Protein AF-A0A7S2QT60-F1 (afdb_monomer_lite)

Sequence (297 aa):
TFVLMRTAASRPIRQQLWPATASQGNSSWLHLHHSSSSRSRLSSGPVVRTMQQQTAPCLPDGSSTSLPKVIIITGPTAVGKTAIGLELAKRLNGEVISADSVQIYRGLDVGSDKLPLDQRQGVPHHLLDIQDPTTDFSAAEFHDLAREAARDIIARGKVPIVVGGTGFYLRWLMVGKTEGQRASPQVSAYVSEQLKQAWAAAAAARGVEELDAGGKWEVGVELLSKWGDPEAAERILKERNNYYRLERALSLVHMTGKKLSQLGSASSTTPAVPVPPPPGAMVPLPEAQQQQQQQQQ

InterPro domains:
  IPR018022 IPP transferase [TIGR00174] (70-271)
  IPR027417 P-loop containing nucleoside triphosphate hydrolase [G3DSA:3.40.50.300] (63-213)
  IPR027417 P-loop containing nucleoside triphosphate hydrolase [SSF52540] (68-174)
  IPR039657 Dimethylallyltransferase [PTHR11088] (68-176)

Secondary structure (DSSP, 8-state):
-EEEEEPPPPPP-----------------------------------EEE-PPPPPPP--SS---PPPPEEEEE-STTSSHHHHHHHHHHHTTEEEEE--TTTTBTT-TTTTTPPPGGGGTT--EESSS-B-TTS---HHHHHHHHHHHHHHHHHTT-EEEEEE--HHHHHHHHH-PPP-PPPPHHHHHHHHHHHHHHHHHHHHHHT-SS--HHHHHHHHHHHHHHHT-HHHHHHHHTSTT-HHHHHHHHHHHHHHSS-GGGGGS----PPPPPPPPPTTPPPPPPHHHHHHHHT--

Structure (mmCIF, N/CA/C/O backbone):
data_AF-A0A7S2QT60-F1
#
_entry.id   AF-A0A7S2QT60-F1
#
loop_
_atom_site.group_PDB
_atom_site.id
_atom_site.type_symbol
_atom_site.label_atom_id
_atom_site.label_alt_id
_atom_site.label_comp_id
_atom_site.label_asym_id
_atom_site.label_entity_id
_atom_site.label_seq_id
_atom_site.pdbx_PDB_ins_code
_atom_site.Cartn_x
_atom_site.Cartn_y
_atom_site.Cartn_z
_atom_site.occupancy
_atom_site.B_iso_or_equiv
_atom_site.auth_seq_id
_atom_site.auth_comp_id
_atom_site.auth_asym_id
_atom_site.auth_atom_id
_atom_site.pdbx_PDB_model_num
ATOM 1 N N . THR A 1 1 ? -17.906 12.346 8.920 1.00 65.25 1 THR A N 1
ATOM 2 C CA . THR A 1 1 ? -16.968 13.466 9.175 1.00 65.25 1 THR A CA 1
ATOM 3 C C . THR A 1 1 ? -15.668 12.944 9.747 1.00 65.25 1 THR A C 1
ATOM 5 O O . THR A 1 1 ? -15.733 12.112 10.642 1.00 65.25 1 THR A O 1
ATOM 8 N N . PHE A 1 2 ? -14.511 13.407 9.262 1.00 64.62 2 PHE A N 1
ATOM 9 C CA . PHE A 1 2 ? -13.201 12.996 9.786 1.00 64.62 2 PHE A CA 1
ATOM 10 C C . PHE A 1 2 ? -12.630 14.033 10.759 1.00 64.62 2 PHE A C 1
ATOM 12 O O . PHE A 1 2 ? -12.633 15.229 10.468 1.00 64.62 2 PHE A O 1
ATOM 19 N N . VAL A 1 3 ? -12.115 13.572 11.899 1.00 74.62 3 VAL A N 1
ATOM 20 C CA . VAL A 1 3 ? -11.324 14.387 12.834 1.00 74.62 3 VAL A CA 1
ATOM 21 C C . VAL A 1 3 ? -9.875 13.931 12.739 1.00 74.62 3 VAL A C 1
ATOM 23 O O . VAL A 1 3 ? -9.569 12.800 13.108 1.00 74.62 3 VAL A O 1
ATOM 26 N N . LEU A 1 4 ? -8.989 14.791 12.231 1.00 71.50 4 LEU A N 1
ATOM 27 C CA . LEU A 1 4 ? -7.575 14.462 12.063 1.00 71.50 4 LEU A CA 1
ATOM 28 C C . LEU A 1 4 ? -6.760 14.956 13.261 1.00 71.50 4 LEU A C 1
ATOM 30 O O . LEU A 1 4 ? -6.687 16.159 13.525 1.00 71.50 4 LEU A O 1
ATOM 34 N N . MET A 1 5 ? -6.096 14.025 13.938 1.00 73.88 5 MET A N 1
ATOM 35 C CA . MET A 1 5 ? -5.122 14.289 14.990 1.00 73.88 5 MET A CA 1
ATOM 36 C C . MET A 1 5 ? -3.719 13.955 14.485 1.00 73.88 5 MET A C 1
ATOM 38 O O . MET A 1 5 ? -3.441 12.826 14.077 1.00 73.88 5 MET A O 1
ATOM 42 N N . ARG A 1 6 ? -2.826 14.950 14.518 1.00 64.19 6 ARG A N 1
ATOM 43 C CA . ARG A 1 6 ? -1.399 14.766 14.231 1.00 64.19 6 ARG A CA 1
ATOM 44 C C . ARG A 1 6 ? -0.600 14.740 15.524 1.00 64.19 6 ARG A C 1
ATOM 46 O O . ARG A 1 6 ? -0.656 15.684 16.309 1.00 64.19 6 ARG A O 1
ATOM 53 N N . THR A 1 7 ? 0.185 13.689 15.707 1.00 54.69 7 THR A N 1
ATOM 54 C CA . THR A 1 7 ? 1.166 13.577 16.793 1.00 54.69 7 THR A CA 1
ATOM 55 C C . THR A 1 7 ? 2.504 14.162 16.331 1.00 54.69 7 THR A C 1
ATOM 57 O O . THR A 1 7 ? 3.040 13.732 15.306 1.00 54.69 7 THR A O 1
ATOM 60 N N . ALA A 1 8 ? 3.048 15.145 17.051 1.00 45.19 8 ALA A N 1
ATOM 61 C CA . ALA A 1 8 ? 4.390 15.669 16.792 1.00 45.19 8 ALA A CA 1
ATOM 62 C C . ALA A 1 8 ? 5.451 14.770 17.449 1.00 45.19 8 ALA A C 1
ATOM 64 O O . ALA A 1 8 ? 5.228 14.260 18.544 1.00 45.19 8 ALA A O 1
ATOM 65 N N . ALA A 1 9 ? 6.606 14.594 16.801 1.00 40.12 9 ALA A N 1
ATOM 66 C CA . ALA A 1 9 ? 7.747 13.928 17.421 1.00 40.12 9 ALA A CA 1
ATOM 67 C C . ALA A 1 9 ? 8.252 14.764 18.609 1.00 40.12 9 ALA A C 1
ATOM 69 O O . ALA A 1 9 ? 8.520 15.961 18.468 1.00 40.12 9 ALA A O 1
ATOM 70 N N . SER A 1 10 ? 8.384 14.144 19.779 1.00 38.56 10 SER A N 1
ATOM 71 C CA . SER A 1 10 ? 9.081 14.724 20.924 1.00 38.56 10 SER A CA 1
ATOM 72 C C . SER A 1 10 ? 10.549 14.943 20.545 1.00 38.56 10 SER A C 1
ATOM 74 O O . SER A 1 10 ? 11.246 14.012 20.146 1.00 38.56 10 SER A O 1
ATOM 76 N N . ARG A 1 11 ? 11.033 16.190 20.628 1.00 29.52 11 ARG A N 1
ATOM 77 C CA . ARG A 1 11 ? 12.464 16.490 20.459 1.00 29.52 11 ARG A CA 1
ATOM 78 C C . ARG A 1 11 ? 13.250 15.733 21.541 1.00 29.52 11 ARG A C 1
ATOM 80 O O . ARG A 1 11 ? 12.883 15.861 22.709 1.00 29.52 11 ARG A O 1
ATOM 87 N N . PRO A 1 12 ? 14.323 14.994 21.211 1.00 28.17 12 PRO A N 1
ATOM 88 C CA . PRO A 1 12 ? 15.183 14.431 22.240 1.00 28.17 12 PRO A CA 1
ATOM 89 C C . PRO A 1 12 ? 15.891 15.574 22.979 1.00 28.17 12 PRO A C 1
ATOM 91 O O . PRO A 1 12 ? 16.474 16.467 22.359 1.00 28.17 12 PRO A O 1
ATOM 94 N N . ILE A 1 13 ? 15.826 15.553 24.310 1.00 30.09 13 ILE A N 1
ATOM 95 C CA . ILE A 1 13 ? 16.628 16.410 25.186 1.00 30.09 13 ILE A CA 1
ATOM 96 C C . ILE A 1 13 ? 18.094 16.002 24.980 1.00 30.09 13 ILE A C 1
ATOM 98 O O . ILE A 1 13 ? 18.532 14.981 25.500 1.00 30.09 13 ILE A O 1
ATOM 102 N N . ARG A 1 14 ? 18.864 16.773 24.201 1.00 25.80 14 ARG A N 1
ATOM 103 C CA . ARG A 1 14 ? 20.331 16.684 24.223 1.00 25.80 14 ARG A CA 1
ATOM 104 C C . ARG A 1 14 ? 20.844 17.533 25.381 1.00 25.80 14 ARG A C 1
ATOM 106 O O . ARG A 1 14 ? 20.919 18.753 25.272 1.00 25.80 14 ARG A O 1
ATOM 113 N N . GLN A 1 15 ? 21.217 16.875 26.474 1.00 32.56 15 GLN A N 1
ATOM 114 C CA . GLN A 1 15 ? 22.293 17.361 27.330 1.00 32.56 15 GLN A CA 1
ATOM 115 C C . GLN A 1 15 ? 23.612 17.074 26.608 1.00 32.56 15 GLN A C 1
ATOM 117 O O . GLN A 1 15 ? 23.918 15.910 26.374 1.00 32.56 15 GLN A O 1
ATOM 122 N N . GLN A 1 16 ? 24.377 18.106 26.252 1.00 26.50 16 GLN A N 1
ATOM 123 C CA . GLN A 1 16 ? 25.840 18.031 26.262 1.00 26.50 16 GLN A CA 1
ATOM 124 C C . GLN A 1 16 ? 26.472 19.419 26.118 1.00 26.50 16 GLN A C 1
ATOM 126 O O . GLN A 1 16 ? 26.159 20.192 25.215 1.00 26.50 16 GLN A O 1
ATOM 131 N N . LEU A 1 17 ? 27.350 19.683 27.082 1.00 24.53 17 LEU A N 1
ATOM 132 C CA . LEU A 1 17 ? 28.283 20.790 27.232 1.00 24.53 17 LEU A CA 1
ATOM 133 C C . LEU A 1 17 ? 29.446 20.664 26.228 1.00 24.53 17 LEU A C 1
ATOM 135 O O . LEU A 1 17 ? 29.978 19.567 26.092 1.00 24.53 17 LEU A O 1
ATOM 139 N N . TRP A 1 18 ? 29.853 21.766 25.584 1.00 23.08 18 TRP A N 1
ATOM 140 C CA . TRP A 1 18 ? 31.200 22.397 25.606 1.00 23.08 18 TRP A CA 1
ATOM 141 C C . TRP A 1 18 ? 31.269 23.523 24.528 1.00 23.08 18 TRP A C 1
ATOM 143 O O . TRP A 1 18 ? 30.532 23.438 23.543 1.00 23.08 18 TRP A O 1
ATOM 153 N N . PRO A 1 19 ? 32.064 24.605 24.708 1.00 44.09 19 PRO A N 1
ATOM 154 C CA . PRO A 1 19 ? 31.897 25.899 24.048 1.00 44.09 19 PRO A CA 1
ATOM 155 C C . PRO A 1 19 ? 32.941 26.194 22.955 1.00 44.09 19 PRO A C 1
ATOM 157 O O . PRO A 1 19 ? 33.961 25.520 22.868 1.00 44.09 19 PRO A O 1
ATOM 160 N N . ALA A 1 20 ? 32.686 27.253 22.177 1.00 24.36 20 ALA A N 1
ATOM 161 C CA . ALA A 1 20 ? 33.649 28.130 21.480 1.00 24.36 20 ALA A CA 1
ATOM 162 C C . ALA A 1 20 ? 32.832 29.076 20.567 1.00 24.36 20 ALA A C 1
ATOM 164 O O . ALA A 1 20 ? 32.111 28.606 19.697 1.00 24.36 20 ALA A O 1
ATOM 165 N N . THR A 1 21 ? 32.633 30.346 20.936 1.00 25.89 21 THR A N 1
ATOM 166 C CA . THR A 1 21 ? 33.411 31.549 20.543 1.00 25.89 21 THR A CA 1
ATOM 167 C C . THR A 1 21 ? 33.257 32.020 19.093 1.00 25.89 21 THR A C 1
ATOM 169 O O . THR A 1 21 ? 33.342 31.228 18.165 1.00 25.89 21 THR A O 1
ATOM 172 N N . ALA A 1 22 ? 33.206 33.359 18.980 1.00 24.81 22 ALA A N 1
ATOM 173 C CA . ALA A 1 22 ? 33.307 34.222 17.794 1.00 24.81 22 ALA A CA 1
ATOM 174 C C . ALA A 1 22 ? 32.030 34.334 16.933 1.00 24.81 22 ALA A C 1
ATOM 176 O O . ALA A 1 22 ? 31.333 33.358 16.712 1.00 24.81 22 ALA A O 1
ATOM 177 N N . SER A 1 23 ? 31.636 35.487 16.394 1.00 24.69 23 SER A N 1
ATOM 178 C CA . SER A 1 23 ? 32.087 36.878 16.514 1.00 24.69 23 SER A CA 1
ATOM 179 C C . SER A 1 23 ? 31.070 37.770 15.783 1.00 24.69 23 SER A C 1
ATOM 181 O O . SER A 1 23 ? 30.312 37.311 14.936 1.00 24.69 23 SER A O 1
ATOM 183 N N . GLN A 1 24 ? 31.097 39.044 16.154 1.00 25.28 24 GLN A N 1
ATOM 184 C CA . GLN A 1 24 ? 30.399 40.221 15.632 1.00 25.28 24 GLN A CA 1
ATOM 185 C C . GLN A 1 24 ? 30.224 40.363 14.102 1.00 25.28 24 GLN A C 1
ATOM 187 O O . GLN A 1 24 ? 31.083 39.960 13.324 1.00 25.28 24 GLN A O 1
ATOM 192 N N . GLY A 1 25 ? 29.188 41.141 13.744 1.00 24.41 25 GLY A N 1
ATOM 193 C CA . GLY A 1 25 ? 29.054 41.920 12.499 1.00 24.41 25 GLY A CA 1
ATOM 194 C C . GLY A 1 25 ? 28.089 41.297 11.481 1.00 24.41 25 GLY A C 1
ATOM 195 O O . GLY A 1 25 ? 28.119 40.099 11.270 1.00 24.41 25 GLY A O 1
ATOM 196 N N . ASN A 1 26 ? 27.203 42.004 10.782 1.00 24.81 26 ASN A N 1
ATOM 197 C CA . ASN A 1 26 ? 26.886 43.424 10.714 1.00 24.81 26 ASN A CA 1
ATOM 198 C C . ASN A 1 26 ? 25.465 43.560 10.110 1.00 24.81 26 ASN A C 1
ATOM 200 O O . ASN A 1 26 ? 24.965 42.663 9.436 1.00 24.81 26 ASN A O 1
ATOM 204 N N . SER A 1 27 ? 24.826 44.685 10.396 1.00 24.61 27 SER A N 1
ATOM 205 C CA . SER A 1 2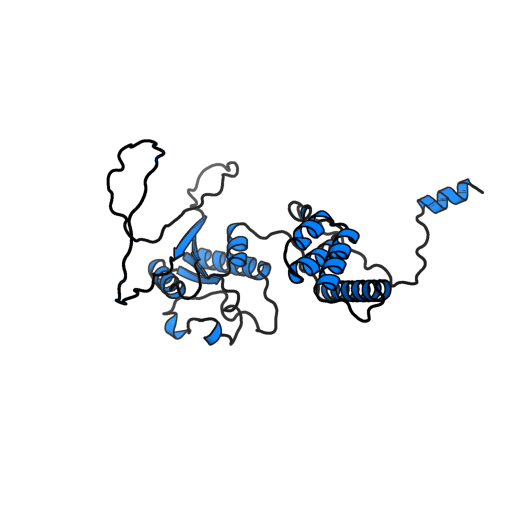7 ? 23.458 45.115 10.071 1.00 24.61 27 SER A CA 1
ATOM 206 C C . SER A 1 27 ? 23.106 45.233 8.577 1.00 24.61 27 SER A C 1
ATOM 208 O O . SER A 1 27 ? 23.970 45.615 7.797 1.00 24.61 27 SER A O 1
ATOM 210 N N . SER A 1 28 ? 21.814 45.069 8.219 1.00 24.97 28 SER A N 1
ATOM 211 C CA . SER A 1 28 ? 21.039 46.036 7.397 1.00 24.97 28 SER A CA 1
ATOM 212 C C . SER A 1 28 ? 19.656 45.511 6.938 1.00 24.97 28 SER A C 1
ATOM 214 O O . SER A 1 28 ? 19.541 44.797 5.949 1.00 24.97 28 SER A O 1
ATOM 216 N N . TRP A 1 29 ? 18.627 45.949 7.674 1.00 23.67 29 TRP A N 1
ATOM 217 C CA . TRP A 1 29 ? 17.342 46.530 7.239 1.00 23.67 29 TRP A CA 1
ATOM 218 C C . TRP A 1 29 ? 16.488 45.923 6.106 1.00 23.67 29 TRP A C 1
ATOM 220 O O . TRP A 1 29 ? 16.814 46.039 4.932 1.00 23.67 29 TRP A O 1
ATOM 230 N N . LEU A 1 30 ? 15.261 45.523 6.473 1.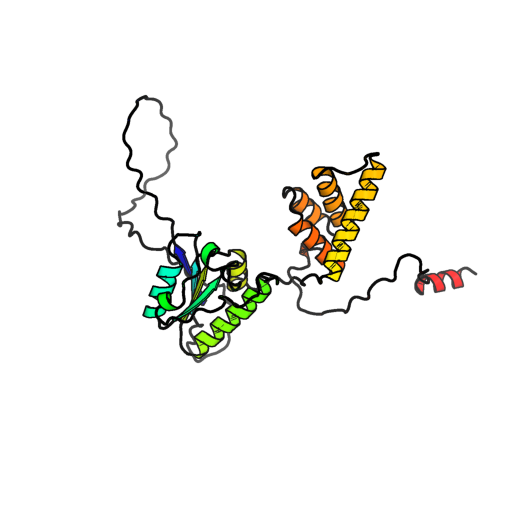00 25.62 30 LEU A N 1
ATOM 231 C CA . LEU A 1 30 ? 14.016 46.035 5.875 1.00 25.62 30 LEU A CA 1
ATOM 232 C C . LEU A 1 30 ? 12.869 45.894 6.896 1.00 25.62 30 LEU A C 1
ATOM 234 O O . LEU A 1 30 ? 12.567 44.807 7.385 1.00 25.62 30 LEU A O 1
ATOM 238 N N . HIS A 1 31 ? 12.290 47.038 7.262 1.00 24.41 31 HIS A N 1
ATOM 239 C CA . HIS A 1 31 ? 11.097 47.180 8.098 1.00 24.41 31 HIS A CA 1
ATOM 240 C C . HIS A 1 31 ? 9.864 46.556 7.432 1.00 24.41 31 HIS A C 1
ATOM 242 O O . HIS A 1 31 ? 9.769 46.619 6.214 1.00 24.41 31 HIS A O 1
ATOM 248 N N . LEU A 1 32 ? 8.888 46.092 8.229 1.00 26.89 32 LEU A N 1
ATOM 249 C CA . LEU A 1 32 ? 7.450 46.384 8.061 1.00 26.89 32 LEU A CA 1
ATOM 250 C C . LEU A 1 32 ? 6.659 45.971 9.330 1.00 26.89 32 LEU A C 1
ATOM 252 O O . LEU A 1 32 ? 6.715 44.834 9.784 1.00 26.89 32 LEU A O 1
ATOM 256 N N . HIS A 1 33 ? 5.962 46.972 9.879 1.00 26.12 33 HIS A N 1
ATOM 257 C CA . HIS A 1 33 ? 4.823 47.014 10.813 1.00 26.12 33 HIS A CA 1
ATOM 258 C C . HIS A 1 33 ? 4.751 46.133 12.077 1.00 26.12 33 HIS A C 1
ATOM 260 O O . HIS A 1 33 ? 4.485 44.936 12.054 1.00 26.12 33 HIS A O 1
ATOM 266 N N . HIS A 1 34 ? 4.791 46.827 13.222 1.00 24.66 34 HIS A N 1
ATOM 267 C CA . HIS A 1 34 ? 4.125 46.420 14.459 1.00 24.66 34 HIS A CA 1
ATOM 268 C C . HIS A 1 34 ? 2.601 46.595 14.334 1.00 24.66 34 HIS A C 1
ATOM 270 O O . HIS A 1 34 ? 2.127 47.706 14.110 1.00 24.66 34 HIS A O 1
ATOM 276 N N . SER A 1 35 ? 1.839 45.541 14.629 1.00 26.09 35 SER A N 1
ATOM 277 C CA . SER A 1 35 ? 0.574 45.686 15.358 1.00 26.09 35 SER A CA 1
ATOM 278 C C . SER A 1 35 ? 0.450 44.561 16.390 1.00 26.09 35 SER A C 1
ATOM 280 O O . SER A 1 35 ? 0.219 43.404 16.049 1.00 26.09 35 SER A O 1
ATOM 282 N N . SER A 1 36 ? 0.689 44.929 17.649 1.00 27.44 36 SER A N 1
ATOM 283 C CA . SER A 1 36 ? 0.175 44.322 18.885 1.00 27.44 36 SER A CA 1
ATOM 284 C C . SER A 1 36 ? -0.301 42.860 18.822 1.00 27.44 36 SER A C 1
ATOM 286 O O . SER A 1 36 ? -1.494 42.585 18.698 1.00 27.44 36 SER A O 1
ATOM 288 N N . SER A 1 37 ? 0.609 41.912 19.042 1.00 27.78 37 SER A N 1
ATOM 289 C CA . SER A 1 37 ? 0.245 40.567 19.492 1.00 27.78 37 SER A CA 1
ATOM 290 C C . SER A 1 37 ? 0.191 40.546 21.020 1.00 27.78 37 SER A C 1
ATOM 292 O O . SER A 1 37 ? 1.224 40.523 21.697 1.00 27.78 37 SER A O 1
ATOM 294 N N . SER A 1 38 ? -1.024 40.546 21.566 1.00 28.06 38 SER A N 1
ATOM 295 C CA . SER A 1 38 ? -1.291 40.130 22.939 1.00 28.06 38 SER A CA 1
ATOM 296 C C . SER A 1 38 ? -0.714 38.731 23.156 1.00 28.06 38 SER A C 1
ATOM 298 O O . SER A 1 38 ? -1.078 37.782 22.460 1.00 28.06 38 SER A O 1
ATOM 300 N N . ARG A 1 39 ? 0.197 38.604 24.124 1.00 32.12 39 ARG A N 1
ATOM 301 C CA . ARG A 1 39 ? 0.719 37.319 24.593 1.00 32.12 39 ARG A CA 1
ATOM 302 C C . ARG A 1 39 ? -0.432 36.490 25.159 1.00 32.12 39 ARG A C 1
ATOM 304 O O . ARG A 1 39 ? -0.891 36.762 26.264 1.00 32.12 39 ARG A O 1
ATOM 311 N N . SER A 1 40 ? -0.840 35.441 24.456 1.00 30.17 40 SER A N 1
ATOM 312 C CA . SER A 1 40 ? -1.502 34.296 25.075 1.00 30.17 40 SER A CA 1
ATOM 313 C C . SER A 1 40 ? -0.563 33.094 24.997 1.00 30.17 40 SER A C 1
ATOM 315 O O . SER A 1 40 ? 0.106 32.842 23.996 1.00 30.17 40 SER A O 1
ATOM 317 N N . ARG A 1 41 ? -0.417 32.425 26.141 1.00 28.23 41 ARG A N 1
ATOM 318 C CA . ARG A 1 41 ? 0.485 31.293 26.354 1.00 28.23 41 ARG A CA 1
ATOM 319 C C . ARG A 1 41 ? 0.147 30.184 25.362 1.00 28.23 41 ARG A C 1
ATOM 321 O O . ARG A 1 41 ? -0.980 29.702 25.339 1.00 28.23 41 ARG A O 1
ATOM 328 N N . LEU A 1 42 ? 1.141 29.765 24.586 1.00 32.50 42 LEU A N 1
ATOM 329 C CA . LEU A 1 42 ? 1.075 28.558 23.770 1.00 32.50 42 LEU A CA 1
ATOM 330 C C . LEU A 1 42 ? 0.915 27.349 24.699 1.00 32.50 42 LEU A C 1
ATOM 332 O O . LEU A 1 42 ? 1.868 26.924 25.347 1.00 32.50 42 LEU A O 1
ATOM 336 N N . SER A 1 43 ? -0.298 26.804 24.771 1.00 31.81 43 SER A N 1
ATOM 337 C CA . SER A 1 43 ? -0.531 25.470 25.310 1.00 31.81 43 SER A CA 1
ATOM 338 C C . SER A 1 43 ? 0.021 24.448 24.318 1.00 31.81 43 SER A C 1
ATOM 340 O O . SER A 1 43 ? -0.442 24.360 23.179 1.00 31.81 43 SER A O 1
ATOM 342 N N . SER A 1 44 ? 1.003 23.669 24.751 1.00 35.75 44 SER A N 1
ATOM 343 C CA . SER A 1 44 ? 1.529 22.492 24.061 1.00 35.75 44 SER A CA 1
ATOM 344 C C . SER A 1 44 ? 0.492 21.359 24.061 1.00 35.75 44 SER A C 1
ATOM 346 O O . SER A 1 44 ? 0.587 20.419 24.846 1.00 35.75 44 SER A O 1
ATOM 348 N N . GLY A 1 45 ? -0.525 21.477 23.208 1.00 30.44 45 GLY A N 1
ATOM 349 C CA . GLY A 1 45 ? -1.525 20.442 22.949 1.00 30.44 45 GLY A CA 1
ATOM 350 C C . GLY A 1 45 ? -1.548 20.049 21.467 1.00 30.44 45 GLY A C 1
ATOM 351 O O . GLY A 1 45 ? -1.116 20.836 20.619 1.00 30.44 45 GLY A O 1
ATOM 352 N N . PRO A 1 46 ? -2.022 18.838 21.125 1.00 34.91 46 PRO A N 1
ATOM 353 C CA . PRO A 1 46 ? -2.159 18.413 19.737 1.00 34.91 46 PRO A CA 1
ATOM 354 C C . PRO A 1 46 ? -3.096 19.358 18.975 1.00 34.91 46 PRO A C 1
ATOM 356 O O . PRO A 1 46 ? -4.185 19.696 19.438 1.00 34.91 46 PRO A O 1
ATOM 359 N N . VAL A 1 47 ? -2.672 19.782 17.784 1.00 33.12 47 VAL A N 1
ATOM 360 C CA . VAL A 1 47 ? -3.480 20.632 16.904 1.00 33.12 47 VAL A CA 1
ATOM 361 C C . VAL A 1 47 ? -4.582 19.774 16.281 1.00 33.12 47 VAL A C 1
ATOM 363 O O . VAL A 1 47 ? -4.318 18.958 15.397 1.00 33.12 47 VAL A O 1
ATOM 366 N N . VAL A 1 48 ? -5.818 19.957 16.743 1.00 34.03 48 VAL A N 1
ATOM 367 C CA . VAL A 1 48 ? -7.018 19.350 16.153 1.00 34.03 48 VAL A CA 1
ATOM 368 C C . VAL A 1 48 ? -7.470 20.223 14.983 1.00 34.03 48 VAL A C 1
ATOM 370 O O . VAL A 1 48 ? -7.770 21.401 15.169 1.00 34.03 48 VAL A O 1
ATOM 373 N N . ARG A 1 49 ? -7.520 19.668 13.767 1.00 34.03 49 ARG A N 1
ATOM 374 C CA . ARG A 1 49 ? -8.140 20.333 12.609 1.00 34.03 49 ARG A CA 1
ATOM 375 C C . ARG A 1 49 ? -9.358 19.538 12.155 1.00 34.03 49 ARG A C 1
ATOM 377 O O . ARG A 1 49 ? -9.240 18.375 11.773 1.00 34.03 49 ARG A O 1
ATOM 384 N N . THR A 1 50 ? -10.514 20.189 12.156 1.00 30.95 50 THR A N 1
ATOM 385 C CA . THR A 1 50 ? -11.737 19.685 11.525 1.00 30.95 50 THR A CA 1
ATOM 386 C C . THR A 1 50 ? -11.725 20.125 10.064 1.00 30.95 50 THR A C 1
ATOM 388 O O . THR A 1 50 ? -11.724 21.321 9.791 1.00 30.95 50 THR A O 1
ATOM 391 N N . MET A 1 51 ? -11.698 19.185 9.118 1.00 32.44 51 MET A N 1
ATOM 392 C CA . MET A 1 51 ? -11.962 19.496 7.710 1.00 32.44 51 MET A CA 1
ATOM 393 C C . MET A 1 51 ? -13.462 19.334 7.446 1.00 32.44 51 MET A C 1
ATOM 395 O O . MET A 1 51 ? -13.982 18.220 7.485 1.00 32.44 51 MET A O 1
ATOM 399 N N . GLN A 1 52 ? -14.158 20.444 7.197 1.00 31.83 52 GLN A N 1
ATOM 400 C CA . GLN A 1 52 ? -15.487 20.437 6.583 1.00 31.83 52 GLN A CA 1
ATOM 401 C C . GLN A 1 52 ? -15.305 20.384 5.060 1.00 31.83 52 GLN A C 1
ATOM 403 O O . GLN A 1 52 ? -14.647 21.248 4.486 1.00 31.83 52 GLN A O 1
ATOM 408 N N . GLN A 1 53 ? -15.844 19.349 4.410 1.00 36.50 53 GLN A N 1
ATOM 409 C CA . GLN A 1 53 ? -15.981 19.326 2.952 1.00 36.50 53 GLN A CA 1
ATOM 410 C C . GLN A 1 53 ? -17.036 20.355 2.525 1.00 36.50 53 GLN A C 1
ATOM 412 O O . GLN A 1 53 ? -18.038 20.541 3.216 1.00 36.50 53 GLN A O 1
ATOM 417 N N . GLN A 1 54 ? -16.780 21.023 1.399 1.00 35.72 54 GLN A N 1
ATOM 418 C CA . GLN A 1 54 ? -17.702 21.961 0.760 1.00 35.72 54 GLN A CA 1
ATOM 419 C C . GLN A 1 54 ? -19.028 21.269 0.406 1.00 35.72 54 GLN A C 1
ATOM 421 O O . GLN A 1 54 ? -19.067 20.100 0.029 1.00 35.72 54 GLN A O 1
ATOM 426 N N . THR A 1 55 ? -20.108 22.014 0.605 1.00 35.88 55 THR A N 1
ATOM 427 C CA . THR A 1 55 ? -21.511 21.593 0.645 1.00 35.88 55 THR A CA 1
ATOM 428 C C . THR A 1 55 ? -22.036 21.058 -0.690 1.00 35.88 55 THR A C 1
ATOM 430 O O . THR A 1 55 ? -21.946 21.743 -1.706 1.00 35.88 55 THR A O 1
ATOM 433 N N . ALA A 1 56 ? -22.667 19.882 -0.658 1.00 31.91 56 ALA A N 1
ATOM 434 C CA . ALA A 1 56 ? -23.611 19.425 -1.682 1.00 31.91 56 ALA A CA 1
ATOM 435 C C . ALA A 1 56 ? -25.001 20.081 -1.469 1.00 31.91 56 ALA A C 1
ATOM 437 O O . ALA A 1 56 ? -25.313 20.443 -0.329 1.00 31.91 56 ALA A O 1
ATOM 438 N N . PRO A 1 57 ? -25.823 20.262 -2.526 1.00 40.31 57 PRO A N 1
ATOM 439 C CA . PRO A 1 57 ? -27.108 20.952 -2.433 1.00 40.31 57 PRO A CA 1
ATOM 440 C C . PRO A 1 57 ? -28.162 20.150 -1.652 1.00 40.31 57 PRO A C 1
ATOM 442 O O . PRO A 1 57 ? -28.119 18.925 -1.562 1.00 40.31 57 PRO A O 1
ATOM 445 N N . CYS A 1 58 ? -29.071 20.912 -1.054 1.00 32.12 58 CYS A N 1
ATOM 446 C CA . CYS A 1 58 ? -30.055 20.576 -0.030 1.00 32.12 58 CYS A CA 1
ATOM 447 C C . CYS A 1 58 ? -31.004 19.399 -0.334 1.00 32.12 58 CYS A C 1
ATOM 449 O O . CYS A 1 58 ? -31.533 19.258 -1.433 1.00 32.12 58 CYS A O 1
ATOM 451 N N . LEU A 1 59 ? -31.303 18.631 0.720 1.00 38.44 59 LEU A N 1
ATOM 452 C CA . LEU A 1 59 ? -32.500 17.794 0.859 1.00 38.44 59 LEU A CA 1
ATOM 453 C C . LEU A 1 59 ? -33.382 18.380 1.981 1.00 38.44 59 LEU A C 1
ATOM 455 O O . LEU A 1 59 ? -32.823 18.952 2.923 1.00 38.44 59 LEU A O 1
ATOM 459 N N . PRO A 1 60 ? -34.722 18.275 1.892 1.00 45.28 60 PRO A N 1
ATOM 460 C CA . PRO A 1 60 ? -35.629 18.943 2.818 1.00 45.28 60 PRO A CA 1
ATOM 461 C C . PRO A 1 60 ? -35.811 18.186 4.146 1.00 45.28 60 PRO A C 1
ATOM 463 O O . PRO A 1 60 ? -35.940 16.965 4.171 1.00 45.28 60 PRO A O 1
ATOM 466 N N . ASP A 1 61 ? -35.810 18.993 5.210 1.00 43.62 61 ASP A N 1
ATOM 467 C CA . ASP A 1 61 ? -36.417 18.921 6.547 1.00 43.62 61 ASP A CA 1
ATOM 468 C C . ASP A 1 61 ? -36.435 17.622 7.382 1.00 43.62 61 ASP A C 1
ATOM 470 O O . ASP A 1 61 ? -37.043 16.614 7.035 1.00 43.62 61 ASP A O 1
ATOM 474 N N . GLY A 1 62 ? -35.914 17.738 8.618 1.00 42.28 62 GLY A N 1
ATOM 475 C CA . GLY A 1 62 ? -36.583 17.131 9.781 1.00 42.28 62 GLY A CA 1
ATOM 476 C C . GLY A 1 62 ? -35.775 16.262 10.749 1.00 42.28 62 GLY A C 1
ATOM 477 O O . GLY A 1 62 ? -36.336 15.824 11.748 1.00 42.28 62 GLY A O 1
ATOM 478 N N . SER A 1 63 ? -34.479 16.019 10.541 1.00 39.97 63 SER A 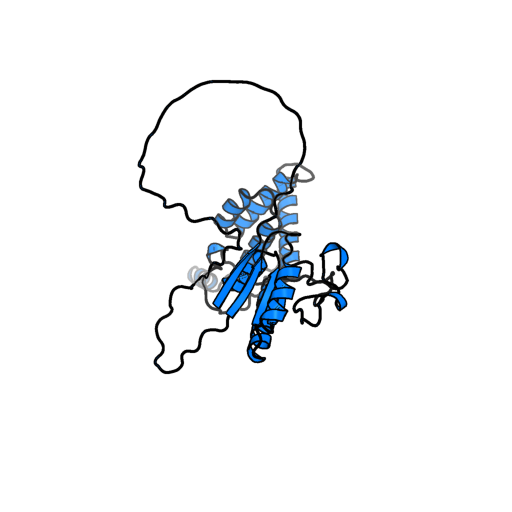N 1
ATOM 479 C CA . SER A 1 63 ? -33.635 15.397 11.574 1.00 39.97 63 SER A CA 1
ATOM 480 C C . SER A 1 63 ? -32.227 15.980 11.537 1.00 39.97 63 SER A C 1
ATOM 482 O O . SER A 1 63 ? -31.586 16.042 10.492 1.00 39.97 63 SER A O 1
ATOM 484 N N . SER A 1 64 ? -31.718 16.437 12.679 1.00 45.88 64 SER A N 1
ATOM 485 C CA . SER A 1 64 ? -30.314 16.818 12.825 1.00 45.88 64 SER A CA 1
ATOM 486 C C . SER A 1 64 ? -29.446 15.556 12.858 1.00 45.88 64 SER A C 1
ATOM 488 O O . SER A 1 64 ? -28.813 15.237 13.862 1.00 45.88 64 SER A O 1
ATOM 490 N N . THR A 1 65 ? -29.408 14.796 11.761 1.00 44.91 65 THR A N 1
ATOM 491 C CA . THR A 1 65 ? -28.503 13.654 11.621 1.00 44.91 65 THR A CA 1
ATOM 492 C C . THR A 1 65 ? -27.083 14.182 11.501 1.00 44.91 65 THR A C 1
ATOM 494 O O . THR A 1 65 ? -26.569 14.430 10.408 1.00 44.91 65 THR A O 1
ATOM 497 N N . SER A 1 66 ? -26.431 14.394 12.644 1.00 67.44 66 SER A N 1
ATOM 498 C CA . SER A 1 66 ? -24.998 14.631 12.679 1.00 67.44 66 SER A CA 1
ATOM 499 C C . SER A 1 66 ? -24.322 13.437 12.015 1.00 67.44 66 SER A C 1
ATOM 501 O O . SER A 1 66 ? -24.444 12.313 12.503 1.00 67.44 66 SER A O 1
ATOM 503 N N . LEU A 1 67 ? -23.637 13.668 10.893 1.00 72.50 67 LEU A N 1
ATOM 504 C CA . LEU A 1 67 ? -22.910 12.608 10.200 1.00 72.50 67 LEU A CA 1
ATOM 505 C C . LEU A 1 67 ? -21.996 11.869 11.192 1.00 72.50 67 LEU A C 1
ATOM 507 O O . LEU A 1 67 ? -21.276 12.537 11.949 1.00 72.50 67 LEU A O 1
ATOM 511 N N . PRO A 1 68 ? -21.964 10.524 11.161 1.00 77.50 68 PRO A N 1
ATOM 512 C CA . PRO A 1 68 ? -21.082 9.745 12.016 1.00 77.50 68 PRO A CA 1
ATOM 513 C C . PRO A 1 68 ? -19.634 10.237 11.914 1.00 77.50 68 PRO A C 1
ATOM 515 O O . PRO A 1 68 ? -19.125 10.558 10.825 1.00 77.50 68 PRO A O 1
ATOM 518 N N . LYS A 1 69 ? -18.972 10.353 13.066 1.00 88.19 69 LYS A N 1
ATOM 519 C CA . LYS A 1 69 ? -17.598 10.850 13.165 1.00 88.19 69 LYS A CA 1
ATOM 520 C C . LYS A 1 69 ? -16.623 9.677 13.156 1.00 88.19 69 LYS A C 1
ATOM 522 O O . LYS A 1 69 ? -16.790 8.731 13.914 1.00 88.19 69 LYS A O 1
ATOM 527 N N . VAL A 1 70 ? -15.592 9.781 12.325 1.00 94.12 70 VAL A N 1
ATOM 528 C CA . VAL A 1 70 ? -14.431 8.885 12.316 1.00 94.12 70 VAL A CA 1
ATOM 529 C C . VAL A 1 70 ? -13.229 9.690 12.790 1.00 94.12 70 VAL A C 1
ATOM 531 O O . VAL A 1 70 ? -12.995 10.801 12.304 1.00 94.12 70 VAL A O 1
ATOM 534 N N . ILE A 1 71 ? -12.468 9.154 13.737 1.00 96.19 71 ILE A N 1
ATOM 535 C CA . ILE A 1 71 ? -11.253 9.804 14.237 1.00 96.19 71 ILE A CA 1
ATOM 536 C C . ILE A 1 71 ? -10.053 9.185 13.531 1.00 96.19 71 ILE A C 1
ATOM 538 O O . ILE A 1 71 ? -9.973 7.969 13.421 1.00 96.19 71 ILE A O 1
ATOM 542 N N . ILE A 1 72 ? -9.125 10.008 13.050 1.00 96.25 72 ILE A N 1
ATOM 543 C CA . ILE A 1 72 ? -7.877 9.559 12.430 1.00 96.25 72 ILE A CA 1
ATOM 544 C C . ILE A 1 72 ? -6.707 10.075 13.262 1.00 96.25 72 ILE A C 1
ATOM 546 O O . ILE A 1 72 ? -6.517 11.285 13.390 1.00 96.25 72 ILE A O 1
ATOM 550 N N . ILE A 1 73 ? -5.889 9.158 13.773 1.00 94.81 73 ILE A N 1
ATOM 551 C CA . ILE A 1 73 ? -4.630 9.441 14.461 1.00 94.81 73 ILE A CA 1
ATOM 552 C C . ILE A 1 73 ? -3.486 9.053 13.530 1.00 94.81 73 ILE A C 1
ATOM 554 O O . ILE A 1 73 ? -3.266 7.875 13.240 1.00 94.81 73 ILE A O 1
ATOM 558 N N . THR A 1 74 ? -2.739 10.056 13.070 1.00 93.69 74 THR A N 1
ATOM 559 C CA . THR A 1 74 ? -1.619 9.855 12.147 1.00 93.69 74 THR A CA 1
ATOM 560 C C . THR A 1 74 ? -0.369 10.625 12.555 1.00 93.69 74 THR A C 1
ATOM 562 O O . THR A 1 74 ? -0.419 11.636 13.258 1.00 93.69 74 THR A O 1
ATOM 565 N N . GLY A 1 75 ? 0.776 10.137 12.097 1.00 86.56 75 GLY A N 1
ATOM 566 C CA . GLY A 1 75 ? 2.097 10.651 12.426 1.00 86.56 75 GLY A CA 1
ATOM 567 C C . GLY A 1 75 ? 3.185 9.629 12.083 1.00 86.56 75 GLY A C 1
ATOM 568 O O . GLY A 1 75 ? 2.863 8.479 11.761 1.00 86.56 75 GLY A O 1
ATOM 569 N N . PRO A 1 76 ? 4.466 10.024 12.157 1.00 80.38 76 PRO A N 1
ATOM 570 C CA . PRO A 1 76 ? 5.584 9.134 11.852 1.00 80.38 76 PRO A CA 1
ATOM 571 C C . PRO A 1 76 ? 5.629 7.924 12.797 1.00 80.38 76 PRO A C 1
ATOM 573 O O . PRO A 1 76 ? 4.908 7.863 13.796 1.00 80.38 76 PRO A O 1
ATOM 576 N N . THR A 1 77 ? 6.424 6.909 12.472 1.00 77.25 77 THR A N 1
ATOM 577 C CA . THR A 1 77 ? 6.634 5.743 13.348 1.00 77.25 77 THR A CA 1
ATOM 578 C C . THR A 1 77 ? 7.218 6.180 14.701 1.00 77.25 77 THR A C 1
ATOM 580 O O . THR A 1 77 ? 7.853 7.228 14.790 1.00 77.25 77 THR A O 1
ATOM 583 N N . ALA A 1 78 ? 6.951 5.413 15.764 1.00 75.44 78 ALA A N 1
ATOM 584 C CA . ALA A 1 78 ? 7.489 5.628 17.117 1.00 75.44 78 ALA A CA 1
ATOM 585 C C . ALA A 1 78 ? 7.088 6.934 17.851 1.00 75.44 78 ALA A C 1
ATOM 587 O O . ALA A 1 78 ? 7.712 7.312 18.835 1.00 75.44 78 ALA A O 1
ATOM 588 N N . VAL A 1 79 ? 6.009 7.611 17.442 1.00 84.31 79 VAL A N 1
ATOM 589 C CA . VAL A 1 79 ? 5.464 8.800 18.151 1.00 84.31 79 VAL A CA 1
ATOM 590 C C . VAL A 1 79 ? 4.314 8.492 19.123 1.00 84.31 79 VAL A C 1
ATOM 592 O O . VAL A 1 79 ? 3.579 9.393 19.520 1.00 84.31 79 VAL A O 1
ATOM 595 N N . GLY A 1 80 ? 4.102 7.219 19.473 1.00 85.00 80 GLY A N 1
ATOM 596 C CA . GLY A 1 80 ? 3.084 6.820 20.457 1.00 85.00 80 GLY A CA 1
ATOM 597 C C . GLY A 1 80 ? 1.634 6.798 19.950 1.00 85.00 80 GLY A C 1
ATOM 598 O O . GLY A 1 80 ? 0.705 6.865 20.752 1.00 85.00 80 GLY A O 1
ATOM 599 N N . LYS A 1 81 ? 1.412 6.685 18.630 1.00 92.00 81 LYS A N 1
ATOM 600 C CA . LYS A 1 81 ? 0.060 6.647 18.025 1.00 92.00 81 LYS A CA 1
ATOM 601 C C . LYS A 1 81 ? -0.815 5.539 18.607 1.00 92.00 81 LYS A C 1
ATOM 603 O O . LYS A 1 81 ? -1.973 5.788 18.918 1.00 92.00 81 LYS A O 1
ATOM 608 N N . THR A 1 82 ? -0.246 4.347 18.770 1.00 90.06 82 THR A N 1
ATOM 609 C CA . THR A 1 82 ? -0.939 3.168 19.297 1.00 90.06 82 THR A CA 1
ATOM 610 C C . THR A 1 82 ? -1.453 3.414 20.715 1.00 90.06 82 THR A C 1
ATOM 612 O O . THR A 1 82 ? -2.629 3.190 20.982 1.00 90.06 82 THR A O 1
ATOM 615 N N . ALA A 1 83 ? -0.617 3.975 21.597 1.00 91.00 83 ALA A N 1
ATOM 616 C CA . ALA A 1 83 ? -1.002 4.296 22.971 1.00 91.00 83 ALA A CA 1
ATOM 617 C C . ALA A 1 83 ? -2.134 5.337 23.030 1.00 91.00 83 ALA A C 1
ATOM 619 O O . ALA A 1 83 ? -3.110 5.154 23.755 1.00 91.00 83 ALA A O 1
ATOM 620 N N . ILE A 1 84 ? -2.041 6.402 22.225 1.00 92.94 84 ILE A N 1
ATOM 621 C CA . ILE A 1 84 ? -3.087 7.435 22.152 1.00 92.94 84 ILE A CA 1
ATOM 622 C C . ILE A 1 84 ? -4.388 6.857 21.580 1.00 92.94 84 ILE A C 1
ATOM 624 O O . ILE A 1 84 ? -5.464 7.156 22.090 1.00 92.94 84 ILE A O 1
ATOM 628 N N . GLY A 1 85 ? -4.301 6.026 20.539 1.00 93.81 85 GLY A N 1
ATOM 629 C CA . GLY A 1 85 ? -5.460 5.373 19.933 1.00 93.81 85 GLY A CA 1
ATOM 630 C C . GLY A 1 85 ? -6.189 4.454 20.906 1.00 93.81 85 GLY A C 1
ATOM 631 O O . GLY A 1 85 ? -7.413 4.518 20.999 1.00 93.81 85 GLY A O 1
ATOM 632 N N . LEU A 1 86 ? -5.436 3.671 21.679 1.00 94.50 86 LEU A N 1
ATOM 633 C CA . LEU A 1 86 ? -5.982 2.781 22.697 1.00 94.50 86 LEU A CA 1
ATOM 634 C C . LEU A 1 86 ? -6.688 3.553 23.820 1.00 94.50 86 LEU A C 1
ATOM 636 O O . LEU A 1 86 ? -7.828 3.246 24.169 1.00 94.50 86 LEU A O 1
ATOM 640 N N . GLU A 1 87 ? -6.036 4.587 24.353 1.00 94.56 87 GLU A N 1
ATOM 641 C CA . GLU A 1 87 ? -6.603 5.428 25.411 1.00 94.56 87 GLU A CA 1
ATOM 642 C C . GLU A 1 87 ? -7.872 6.153 24.938 1.00 94.56 87 GLU A C 1
ATOM 644 O O . GLU A 1 87 ? -8.869 6.242 25.659 1.00 94.56 87 GLU A O 1
ATOM 649 N N . LEU A 1 88 ? -7.870 6.633 23.692 1.00 95.06 88 LEU A N 1
ATOM 650 C CA . LEU A 1 88 ? -9.028 7.289 23.102 1.00 95.06 88 LEU A CA 1
ATOM 651 C C . LEU A 1 88 ? -10.193 6.314 22.890 1.00 95.06 88 LEU A C 1
ATOM 653 O O . LEU A 1 88 ? -11.337 6.668 23.172 1.00 95.06 88 LEU A O 1
ATOM 657 N N . ALA A 1 89 ? -9.910 5.088 22.446 1.00 96.25 89 ALA A N 1
ATOM 658 C CA . ALA A 1 89 ? -10.919 4.047 22.277 1.00 96.25 89 ALA A CA 1
ATOM 659 C C . ALA A 1 89 ? -11.625 3.727 23.596 1.00 96.25 89 ALA A C 1
ATOM 661 O O . ALA A 1 89 ? -12.851 3.676 23.639 1.00 96.25 89 ALA A O 1
ATOM 662 N N . LYS A 1 90 ? -10.884 3.627 24.700 1.00 95.50 90 LYS A N 1
ATOM 663 C CA . LYS A 1 90 ? -11.480 3.415 26.024 1.00 95.50 90 LYS A CA 1
ATOM 664 C C . LYS A 1 90 ? -12.409 4.547 26.448 1.00 95.50 90 LYS A C 1
ATOM 666 O O . LYS A 1 90 ? -13.518 4.296 26.908 1.00 95.50 90 LYS A O 1
ATOM 671 N N . ARG A 1 91 ? -11.972 5.795 26.271 1.00 95.81 91 ARG A N 1
ATOM 672 C CA . ARG A 1 91 ? -12.740 6.981 26.688 1.00 95.81 91 ARG A CA 1
ATOM 673 C C . ARG A 1 91 ? -13.996 7.208 25.856 1.00 95.81 91 ARG A C 1
ATOM 675 O O . ARG A 1 91 ? -14.950 7.794 26.354 1.00 95.81 91 ARG A O 1
ATOM 682 N N . LEU A 1 92 ? -13.982 6.783 24.594 1.00 95.19 92 LEU A N 1
ATOM 683 C CA . LEU A 1 92 ? -15.066 7.028 23.645 1.00 95.19 92 LEU A CA 1
ATOM 684 C C . LEU A 1 92 ? -15.929 5.796 23.361 1.00 95.19 92 LEU A C 1
ATOM 686 O O . LEU A 1 92 ? -16.754 5.857 22.452 1.00 95.19 92 LEU A O 1
ATOM 690 N N . ASN A 1 93 ? -15.739 4.689 24.092 1.00 95.25 93 ASN A N 1
ATOM 691 C CA . ASN A 1 93 ? -16.353 3.397 23.761 1.00 95.25 93 ASN A CA 1
ATOM 692 C C . ASN A 1 93 ? -16.141 3.050 22.269 1.00 95.25 93 ASN A C 1
ATOM 694 O O . ASN A 1 93 ? -17.073 2.752 21.522 1.00 95.25 93 ASN A O 1
ATOM 698 N N . GLY A 1 94 ? -14.902 3.220 21.813 1.00 96.75 94 GLY A N 1
ATOM 699 C CA . GLY A 1 94 ? -14.485 3.089 20.427 1.00 96.75 94 GLY A CA 1
ATOM 700 C C . GLY A 1 94 ? -13.748 1.790 20.130 1.00 96.75 94 GLY A C 1
ATOM 701 O O . GLY A 1 94 ? -13.413 1.007 21.018 1.00 96.75 94 GLY A O 1
ATOM 702 N N . GLU A 1 95 ? -13.475 1.588 18.848 1.00 98.19 95 GLU A N 1
ATOM 703 C CA . GLU A 1 95 ? -12.707 0.457 18.326 1.00 98.19 95 GLU A CA 1
ATOM 704 C C . GLU A 1 95 ? -11.643 0.982 17.352 1.00 98.19 95 GLU A C 1
ATOM 706 O O . GLU A 1 95 ? -11.845 2.001 16.681 1.00 98.19 95 GLU A O 1
ATOM 711 N N . VAL A 1 96 ? -10.494 0.306 17.293 1.00 97.94 96 VAL A N 1
ATOM 712 C CA . VAL A 1 96 ? -9.344 0.740 16.491 1.00 97.94 96 VAL A CA 1
ATOM 713 C C . VAL A 1 96 ? -9.384 0.093 15.110 1.00 97.94 96 VAL A C 1
ATOM 715 O O . VAL A 1 96 ? -9.573 -1.110 15.002 1.00 97.94 96 VAL A O 1
ATOM 718 N N . ILE A 1 97 ? -9.149 0.864 14.050 1.00 98.19 97 ILE A N 1
ATOM 719 C CA . ILE A 1 97 ? -8.900 0.365 12.690 1.00 98.19 97 ILE A CA 1
ATOM 720 C C . ILE A 1 97 ? -7.437 0.662 12.353 1.00 98.19 97 ILE A C 1
ATOM 722 O O . ILE A 1 97 ? -7.049 1.832 12.285 1.00 98.19 97 ILE A O 1
ATOM 726 N N . SER A 1 98 ? -6.614 -0.368 12.150 1.00 96.81 98 SER A N 1
ATOM 727 C CA . SER A 1 98 ? -5.206 -0.163 11.793 1.00 96.81 98 SER A CA 1
ATOM 728 C C . SER A 1 98 ? -5.073 0.334 10.353 1.00 96.81 98 SER A C 1
ATOM 730 O O . SER A 1 98 ? -5.617 -0.261 9.429 1.00 96.81 98 SER A O 1
ATOM 732 N N . ALA A 1 99 ? -4.347 1.437 10.160 1.00 95.88 99 ALA A N 1
ATOM 733 C CA . ALA A 1 99 ? -3.975 2.003 8.862 1.00 95.88 99 ALA A CA 1
ATOM 734 C C . ALA A 1 99 ? -2.459 1.885 8.622 1.00 95.88 99 ALA A C 1
ATOM 736 O O . ALA A 1 99 ? -1.776 2.854 8.258 1.00 95.88 99 ALA A O 1
ATOM 737 N N . ASP A 1 100 ? -1.924 0.691 8.860 1.00 94.25 100 ASP A N 1
ATOM 738 C CA . ASP A 1 100 ? -0.522 0.331 8.673 1.00 94.25 100 ASP A CA 1
ATOM 739 C C . ASP A 1 100 ? -0.390 -0.784 7.622 1.00 94.25 100 ASP A C 1
ATOM 741 O O . ASP A 1 100 ? -1.065 -1.808 7.706 1.00 94.25 100 ASP A O 1
ATOM 745 N N . SER A 1 101 ? 0.449 -0.573 6.604 1.00 93.44 101 SER A N 1
ATOM 746 C CA . SER A 1 101 ? 0.602 -1.512 5.487 1.00 93.44 101 SER A CA 1
ATOM 747 C C . SER A 1 101 ? 1.365 -2.783 5.850 1.00 93.44 101 SER A C 1
ATOM 749 O O . SER A 1 101 ? 1.378 -3.712 5.051 1.00 93.44 101 SER A O 1
ATOM 751 N N . VAL A 1 102 ? 2.030 -2.828 7.008 1.00 93.88 102 VAL A N 1
ATOM 752 C CA . VAL A 1 102 ? 2.779 -4.003 7.471 1.00 93.88 102 VAL A CA 1
ATOM 753 C C . VAL A 1 102 ? 1.979 -4.766 8.522 1.00 93.88 102 VAL A C 1
ATOM 755 O O . VAL A 1 102 ? 1.927 -5.993 8.477 1.00 93.88 102 VAL A O 1
ATOM 758 N N . GLN A 1 103 ? 1.294 -4.061 9.430 1.00 94.81 103 GLN A N 1
ATOM 759 C CA . GLN A 1 103 ? 0.531 -4.711 10.505 1.00 94.81 103 GLN A CA 1
ATOM 760 C C . GLN A 1 103 ? -0.682 -5.530 10.013 1.00 94.81 103 GLN A C 1
ATOM 762 O O . GLN A 1 103 ? -1.253 -6.319 10.769 1.00 94.81 103 GLN A O 1
ATOM 767 N N . ILE A 1 104 ? -1.057 -5.374 8.742 1.00 96.25 104 ILE A N 1
ATOM 768 C CA . ILE A 1 104 ? -2.096 -6.158 8.068 1.00 96.25 104 ILE A CA 1
ATOM 769 C C . ILE A 1 104 ? -1.741 -7.654 7.957 1.00 96.25 104 ILE A C 1
ATOM 771 O O . ILE A 1 104 ? -2.641 -8.496 7.917 1.00 96.25 104 ILE A O 1
ATOM 775 N N . TYR A 1 105 ? -0.445 -7.988 7.918 1.00 97.00 105 TYR A N 1
ATOM 776 C CA . TYR A 1 105 ? 0.057 -9.330 7.618 1.00 97.00 105 TYR A CA 1
ATOM 777 C C . TYR A 1 105 ? 0.270 -10.183 8.863 1.00 97.00 105 TYR A C 1
ATOM 779 O O . TYR A 1 105 ? 0.939 -9.752 9.800 1.00 97.00 105 TYR A O 1
ATOM 787 N N . ARG A 1 106 ? -0.206 -11.429 8.841 1.00 96.19 106 ARG A N 1
ATOM 788 C CA . ARG A 1 106 ? -0.063 -12.401 9.937 1.00 96.19 106 ARG A CA 1
ATOM 789 C C . ARG A 1 106 ? 1.396 -12.737 10.233 1.00 96.19 106 ARG A C 1
ATOM 791 O O . ARG A 1 106 ? 2.204 -12.879 9.322 1.00 96.19 106 ARG A O 1
ATOM 798 N N . GLY A 1 107 ? 1.731 -12.885 11.515 1.00 94.12 107 GLY A N 1
ATOM 799 C CA . GLY A 1 107 ? 3.047 -13.350 11.976 1.00 94.12 107 GLY A CA 1
ATOM 800 C C . GLY A 1 107 ? 4.189 -12.332 11.858 1.00 94.12 107 GLY A C 1
ATOM 801 O O . GLY A 1 107 ? 5.273 -12.566 12.385 1.00 94.12 107 GLY A O 1
ATOM 802 N N . LEU A 1 108 ? 3.967 -11.177 11.221 1.00 93.31 108 LEU A N 1
ATOM 803 C CA . LEU A 1 108 ? 4.952 -10.093 11.132 1.00 93.31 108 LEU A CA 1
ATOM 804 C C . LEU A 1 108 ? 4.879 -9.144 12.338 1.00 93.31 108 LEU A C 1
ATOM 806 O O . LEU A 1 108 ? 4.735 -7.940 12.164 1.00 93.31 108 LEU A O 1
ATOM 810 N N . ASP A 1 109 ? 4.933 -9.658 13.566 1.00 92.62 109 ASP A N 1
ATOM 811 C CA . ASP A 1 109 ? 4.559 -8.880 14.761 1.00 92.62 109 ASP A CA 1
ATOM 812 C C . ASP A 1 109 ? 5.665 -7.931 15.242 1.00 92.62 109 ASP A C 1
ATOM 814 O O . ASP A 1 109 ? 5.436 -6.731 15.393 1.00 92.62 109 ASP A O 1
ATOM 818 N N . VAL A 1 110 ? 6.885 -8.449 15.422 1.00 88.62 110 VAL A N 1
ATOM 819 C CA . VAL A 1 110 ? 8.014 -7.700 16.008 1.00 88.62 110 VAL A CA 1
ATOM 820 C C . VAL A 1 110 ? 8.444 -6.533 15.119 1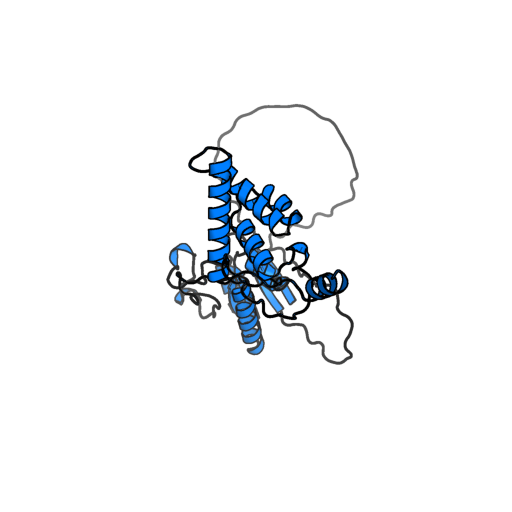.00 88.62 110 VAL A C 1
ATOM 822 O O . VAL A 1 110 ? 8.564 -5.403 15.582 1.00 88.62 110 VAL A O 1
ATOM 825 N N . GLY A 1 111 ? 8.655 -6.787 13.825 1.00 87.38 111 GLY A N 1
ATOM 826 C CA . GLY A 1 111 ? 9.139 -5.767 12.889 1.00 87.38 111 GLY A CA 1
ATOM 827 C C . GLY A 1 111 ? 8.116 -4.675 12.565 1.00 87.38 111 GLY A C 1
ATOM 828 O O . GLY A 1 111 ? 8.496 -3.620 12.064 1.00 87.38 111 GLY A O 1
ATOM 829 N N . SER A 1 112 ? 6.832 -4.914 12.844 1.00 87.62 112 SER A N 1
ATOM 830 C CA . SER A 1 112 ? 5.748 -3.968 12.558 1.00 87.62 112 SER A CA 1
ATOM 831 C C . SER A 1 112 ? 5.214 -3.247 13.796 1.00 87.62 112 SER A C 1
ATOM 833 O O . SER A 1 112 ? 4.277 -2.458 13.669 1.00 87.62 112 SER A O 1
ATOM 835 N N . ASP A 1 113 ? 5.803 -3.482 14.976 1.00 89.38 113 ASP A N 1
ATOM 836 C CA . ASP A 1 113 ? 5.373 -2.878 16.246 1.00 89.38 113 ASP A CA 1
ATOM 837 C C . ASP A 1 113 ? 3.875 -3.134 16.530 1.00 89.38 113 ASP A C 1
ATOM 839 O O . ASP A 1 113 ? 3.124 -2.248 16.953 1.00 89.38 113 ASP A O 1
ATOM 843 N N . LYS A 1 114 ? 3.398 -4.352 16.218 1.00 91.62 114 LYS A N 1
ATOM 844 C CA . LYS A 1 114 ? 2.016 -4.756 16.509 1.00 91.62 114 LYS A CA 1
ATOM 845 C C . LYS A 1 114 ? 1.812 -4.881 18.007 1.00 91.62 114 LYS A C 1
ATOM 847 O O . LYS A 1 114 ? 2.569 -5.561 18.692 1.00 91.62 114 LYS A O 1
ATOM 852 N N . LEU A 1 115 ? 0.712 -4.306 18.492 1.00 90.94 115 LEU A N 1
ATOM 853 C CA . LEU A 1 115 ? 0.325 -4.443 19.889 1.00 90.94 115 LEU A CA 1
ATOM 854 C C . LEU A 1 115 ? -0.215 -5.866 20.158 1.00 90.94 115 LEU A C 1
ATOM 856 O O . LEU A 1 115 ? -1.231 -6.248 19.551 1.00 90.94 115 LEU A O 1
ATOM 860 N N . PRO A 1 116 ? 0.413 -6.642 21.062 1.00 90.50 116 PRO A N 1
ATOM 861 C CA . PRO A 1 116 ? -0.068 -7.963 21.466 1.00 90.50 116 PRO A CA 1
ATOM 862 C C . PRO A 1 116 ? -1.483 -7.918 22.060 1.00 90.50 116 PRO A C 1
ATOM 864 O O . PRO A 1 116 ? -1.894 -6.900 22.616 1.00 90.50 116 PRO A O 1
ATOM 867 N N . LEU A 1 117 ? -2.251 -9.008 21.935 1.00 90.88 117 LEU A N 1
ATOM 868 C CA . LEU A 1 117 ? -3.668 -9.061 22.340 1.00 90.88 117 LEU A CA 1
ATOM 869 C C . LEU A 1 117 ? -3.897 -8.702 23.819 1.00 90.88 117 LEU A C 1
ATOM 871 O O . LEU A 1 117 ? -4.824 -7.956 24.130 1.00 90.88 117 LEU A O 1
ATOM 875 N N . ASP A 1 118 ? -3.043 -9.190 24.713 1.00 92.12 118 ASP A N 1
ATOM 876 C CA . ASP A 1 118 ? -3.052 -8.897 26.152 1.00 92.12 118 ASP A CA 1
ATOM 877 C C . ASP A 1 118 ? -2.831 -7.402 26.447 1.00 92.12 118 ASP A C 1
ATOM 879 O O . ASP A 1 118 ? -3.425 -6.842 27.370 1.00 92.12 118 ASP A O 1
ATOM 883 N N . GLN A 1 119 ? -2.063 -6.716 25.602 1.00 92.19 119 GLN A N 1
ATOM 884 C CA . GLN A 1 119 ? -1.794 -5.282 25.715 1.00 92.19 119 GLN A CA 1
ATOM 885 C C . GLN A 1 119 ? -2.864 -4.399 25.057 1.00 92.19 119 GLN A C 1
ATOM 887 O O . GLN A 1 119 ? -2.872 -3.187 25.275 1.00 92.19 119 GLN A O 1
ATOM 892 N N . ARG A 1 120 ? -3.818 -4.974 24.308 1.00 93.38 120 ARG A N 1
ATOM 893 C CA . ARG A 1 120 ? -4.956 -4.235 23.717 1.00 93.38 120 ARG A CA 1
ATOM 894 C C . ARG A 1 120 ? -6.036 -3.881 24.736 1.00 93.38 120 ARG A C 1
ATOM 896 O O . ARG A 1 120 ? -6.981 -3.181 24.390 1.00 93.38 120 ARG A O 1
ATOM 903 N N . GLN A 1 121 ? -5.924 -4.344 25.985 1.00 92.69 121 GLN A N 1
ATOM 904 C CA . GLN A 1 121 ? -6.779 -3.925 27.105 1.00 92.69 121 GLN A CA 1
ATOM 905 C C . GLN A 1 121 ? -8.292 -4.033 26.806 1.00 92.69 121 GLN A C 1
ATOM 907 O O . GLN A 1 121 ? -9.071 -3.160 27.191 1.00 92.69 121 GLN A O 1
ATOM 912 N N . GLY A 1 122 ? -8.694 -5.081 26.079 1.00 93.00 122 GLY A N 1
ATOM 913 C CA . GLY A 1 122 ? -10.086 -5.342 25.693 1.00 93.00 122 GLY A CA 1
ATOM 914 C C . GLY A 1 122 ? -10.626 -4.498 24.531 1.00 93.00 122 GLY A C 1
ATOM 915 O O . GLY A 1 122 ? -11.778 -4.681 24.151 1.00 93.00 122 GLY A O 1
ATOM 916 N N . VAL A 1 123 ? -9.828 -3.598 23.946 1.00 96.69 123 VAL A N 1
ATOM 917 C CA . VAL A 1 123 ? -10.238 -2.780 22.796 1.00 96.69 123 VAL A CA 1
ATOM 918 C C . VAL A 1 123 ? -10.108 -3.589 21.497 1.00 96.69 123 VAL A C 1
ATOM 920 O O . VAL A 1 123 ? -8.996 -4.007 21.151 1.00 96.69 123 VAL A O 1
ATOM 923 N N . PRO A 1 124 ? -11.197 -3.783 20.726 1.00 97.00 124 PRO A N 1
ATOM 924 C CA . PRO A 1 124 ? -11.131 -4.431 19.419 1.00 97.00 124 PRO A CA 1
ATOM 925 C C . PRO A 1 124 ? -10.237 -3.658 18.447 1.00 97.00 124 PRO A C 1
ATOM 927 O O . PRO A 1 124 ? -10.318 -2.431 18.353 1.00 97.00 124 PRO A O 1
ATOM 930 N N . HIS A 1 125 ? -9.392 -4.393 17.726 1.00 97.19 125 HIS A N 1
ATOM 931 C CA . HIS A 1 125 ? -8.556 -3.858 16.657 1.00 97.19 125 HIS A CA 1
ATOM 932 C C . HIS A 1 125 ? -8.892 -4.569 15.346 1.00 97.19 125 HIS A C 1
ATOM 934 O O . HIS A 1 125 ? -8.798 -5.791 15.254 1.00 97.19 125 HIS A O 1
ATOM 940 N N . HIS A 1 126 ? -9.264 -3.784 14.344 1.00 97.81 126 HIS A N 1
ATOM 941 C CA . HIS A 1 126 ? -9.614 -4.208 12.995 1.00 97.81 126 HIS A CA 1
ATOM 942 C C . HIS A 1 126 ? -8.430 -4.016 12.050 1.00 97.81 126 HIS A C 1
ATOM 944 O O . HIS A 1 126 ? -7.583 -3.147 12.274 1.00 97.81 126 HIS A O 1
ATOM 950 N N . LEU A 1 127 ? -8.411 -4.788 10.962 1.00 97.06 127 LEU A N 1
ATOM 951 C CA . LEU A 1 127 ? -7.358 -4.762 9.936 1.00 97.06 127 LEU A CA 1
ATOM 952 C C . LEU A 1 127 ? -5.946 -5.011 10.497 1.00 97.06 127 LEU A C 1
ATOM 954 O O . LEU A 1 127 ? -4.966 -4.418 10.056 1.00 97.06 127 LEU A O 1
ATOM 958 N N . LEU A 1 128 ? -5.860 -5.906 11.478 1.00 95.44 128 LEU A N 1
ATOM 959 C CA . LEU A 1 128 ? -4.620 -6.515 11.948 1.00 95.44 128 LEU A CA 1
ATOM 960 C C . LEU A 1 128 ? -4.682 -8.008 11.646 1.00 95.44 128 LEU A C 1
ATOM 962 O O . LEU A 1 128 ? -5.728 -8.617 11.865 1.00 95.44 128 LEU A O 1
ATOM 966 N N . ASP A 1 129 ? -3.578 -8.587 11.177 1.00 96.00 129 ASP A N 1
ATOM 967 C CA . ASP A 1 129 ? -3.465 -10.038 10.953 1.00 96.00 129 ASP A CA 1
ATOM 968 C C . ASP A 1 129 ? -4.537 -10.626 10.012 1.00 96.00 129 ASP A C 1
ATOM 970 O O . ASP A 1 129 ? -4.946 -11.786 10.136 1.00 96.00 129 ASP A O 1
ATOM 974 N N . ILE A 1 130 ? -5.002 -9.841 9.038 1.00 96.56 130 ILE A N 1
ATOM 975 C CA . ILE A 1 130 ? -6.054 -10.277 8.110 1.00 96.56 130 ILE A CA 1
ATOM 976 C C . ILE A 1 130 ? -5.499 -10.902 6.827 1.00 96.56 130 ILE A C 1
ATOM 978 O O . ILE A 1 130 ? -6.230 -11.642 6.173 1.00 96.56 130 ILE A O 1
ATOM 982 N N . GLN A 1 131 ? -4.231 -10.645 6.487 1.00 97.19 131 GLN A N 1
ATOM 983 C CA . GLN A 1 131 ? -3.618 -11.080 5.230 1.00 97.19 131 GLN A CA 1
ATOM 984 C C . GLN A 1 131 ? -2.421 -12.010 5.457 1.00 97.19 131 GLN A C 1
ATOM 986 O O . GLN A 1 131 ? -1.682 -11.870 6.432 1.00 97.19 131 GLN A O 1
ATOM 991 N N . ASP A 1 132 ? -2.213 -12.960 4.547 1.00 96.25 132 ASP A N 1
ATOM 992 C CA . ASP A 1 132 ? -0.988 -13.763 4.502 1.00 96.25 132 ASP A CA 1
ATOM 993 C C . ASP A 1 132 ? 0.198 -12.948 3.937 1.00 96.25 132 ASP A C 1
ATOM 995 O O . ASP A 1 132 ? 0.000 -12.248 2.942 1.00 96.25 132 ASP A O 1
ATOM 999 N N . PRO A 1 133 ? 1.417 -13.033 4.511 1.00 94.12 133 PRO A N 1
ATOM 1000 C CA . PRO A 1 133 ? 2.589 -12.295 4.025 1.00 94.12 133 PRO A CA 1
ATOM 1001 C C . PRO A 1 133 ? 2.959 -12.530 2.554 1.00 94.12 133 PRO A C 1
ATOM 1003 O O . PRO A 1 133 ? 3.641 -11.698 1.963 1.00 94.12 133 PRO A O 1
ATOM 1006 N N . THR A 1 134 ? 2.550 -13.656 1.963 1.00 93.56 134 THR A N 1
ATOM 1007 C CA . THR A 1 134 ? 2.830 -14.003 0.558 1.00 93.56 134 THR A CA 1
ATOM 1008 C C . THR A 1 134 ? 1.813 -13.426 -0.426 1.00 93.56 134 THR A C 1
ATOM 1010 O O . THR A 1 134 ? 1.965 -13.584 -1.635 1.00 93.56 134 THR A O 1
ATOM 1013 N N . THR A 1 135 ? 0.762 -12.772 0.071 1.00 92.12 135 THR A N 1
ATOM 1014 C CA . THR A 1 135 ? -0.320 -12.230 -0.753 1.00 92.12 135 THR A CA 1
ATOM 1015 C C . THR A 1 135 ? -0.308 -10.709 -0.731 1.00 92.12 135 THR A C 1
ATOM 1017 O O . THR A 1 135 ? -0.323 -10.106 0.333 1.00 92.12 135 THR A O 1
ATOM 1020 N N . ASP A 1 136 ? -0.365 -10.078 -1.900 1.00 89.56 136 ASP A N 1
ATOM 1021 C CA . ASP A 1 136 ? -0.423 -8.618 -2.003 1.00 89.56 136 ASP A CA 1
ATOM 1022 C C . ASP A 1 136 ? -1.681 -8.019 -1.362 1.00 89.56 136 ASP A C 1
ATOM 1024 O O . ASP A 1 136 ? -2.790 -8.512 -1.576 1.00 89.56 136 ASP A O 1
ATOM 1028 N N . PHE A 1 137 ? -1.525 -6.865 -0.705 1.00 92.25 137 PHE A N 1
ATOM 1029 C CA . PHE A 1 137 ? -2.635 -6.072 -0.176 1.00 92.25 137 PHE A CA 1
ATOM 1030 C C . PHE A 1 137 ? -2.603 -4.623 -0.682 1.00 92.25 137 PHE A C 1
ATOM 1032 O O . PHE A 1 137 ? -1.643 -3.874 -0.476 1.00 92.25 137 PHE A O 1
ATOM 1039 N N . SER A 1 138 ? -3.671 -4.201 -1.357 1.00 90.81 138 SER A N 1
ATOM 1040 C CA . SER A 1 138 ? -3.752 -2.889 -2.000 1.00 90.81 138 SER A CA 1
ATOM 1041 C C . SER A 1 138 ? -4.436 -1.822 -1.138 1.00 90.81 138 SER A C 1
ATOM 1043 O O . SER A 1 138 ? -5.242 -2.094 -0.251 1.00 90.81 138 SER A O 1
ATOM 1045 N N . ALA A 1 139 ? -4.186 -0.548 -1.461 1.00 91.06 139 ALA A N 1
ATOM 1046 C CA . ALA A 1 139 ? -4.921 0.570 -0.857 1.00 91.06 139 ALA A CA 1
ATOM 1047 C C . ALA A 1 139 ? -6.426 0.551 -1.180 1.00 91.06 139 ALA A C 1
ATOM 1049 O O . ALA A 1 139 ? -7.223 1.114 -0.429 1.00 91.06 139 ALA A O 1
ATOM 1050 N N . ALA A 1 140 ? -6.814 -0.101 -2.282 1.00 90.06 140 ALA A N 1
ATOM 1051 C CA . ALA A 1 140 ? -8.211 -0.288 -2.647 1.00 90.06 140 ALA A CA 1
ATOM 1052 C C . ALA A 1 140 ? -8.913 -1.264 -1.703 1.00 90.06 140 ALA A C 1
ATOM 1054 O O . ALA A 1 140 ? -10.020 -0.968 -1.254 1.00 90.06 140 ALA A O 1
ATOM 1055 N N . GLU A 1 141 ? -8.250 -2.374 -1.379 1.00 93.31 141 GLU A N 1
ATOM 1056 C CA . GLU A 1 141 ? -8.729 -3.360 -0.407 1.00 93.31 141 GLU A CA 1
ATOM 1057 C C . GLU A 1 141 ? -8.783 -2.749 0.995 1.00 93.31 141 GLU A C 1
ATOM 1059 O O . GLU A 1 141 ? -9.823 -2.819 1.649 1.00 93.31 141 GLU A O 1
ATOM 1064 N N . PHE A 1 142 ? -7.730 -2.032 1.412 1.00 95.94 142 PHE A N 1
ATOM 1065 C CA . PHE A 1 142 ? -7.750 -1.262 2.659 1.00 95.94 142 PHE A CA 1
ATOM 1066 C C . PHE A 1 142 ? -8.956 -0.320 2.733 1.00 95.94 142 PHE A C 1
ATOM 1068 O O . PHE A 1 142 ? -9.654 -0.296 3.742 1.00 95.94 142 PHE A O 1
ATOM 1075 N N . HIS A 1 143 ? -9.205 0.468 1.681 1.00 94.62 143 HIS A N 1
ATOM 1076 C CA . HIS A 1 143 ? -10.309 1.425 1.666 1.00 94.62 143 HIS A CA 1
ATOM 1077 C C . HIS A 1 143 ? -11.657 0.746 1.923 1.00 94.62 143 HIS A C 1
ATOM 1079 O O . HIS A 1 143 ? -12.453 1.257 2.712 1.00 94.62 143 HIS A O 1
ATOM 1085 N N . ASP A 1 144 ? -11.932 -0.374 1.256 1.00 94.62 144 ASP A N 1
ATOM 1086 C CA . ASP A 1 144 ? -13.222 -1.052 1.391 1.00 94.62 144 ASP A CA 1
ATOM 1087 C C . ASP A 1 144 ? -13.393 -1.648 2.777 1.00 94.62 144 ASP A C 1
ATOM 1089 O O . ASP A 1 144 ? -14.383 -1.345 3.447 1.00 94.62 144 ASP A O 1
ATOM 1093 N N . LEU A 1 145 ? -12.388 -2.394 3.236 1.00 97.56 145 LEU A N 1
ATOM 1094 C CA . LEU A 1 145 ? -12.414 -3.058 4.533 1.00 97.56 145 LEU A CA 1
ATOM 1095 C C . LEU A 1 145 ? -12.439 -2.049 5.688 1.00 97.56 145 LEU A C 1
ATOM 1097 O O . LEU A 1 145 ? -13.187 -2.220 6.646 1.00 97.56 145 LEU A O 1
ATOM 1101 N N . ALA A 1 146 ? -11.694 -0.943 5.593 1.00 97.06 146 ALA A N 1
ATOM 1102 C CA . ALA A 1 146 ? -11.705 0.104 6.615 1.00 97.06 146 ALA A CA 1
ATOM 1103 C C . ALA A 1 146 ? -13.061 0.813 6.688 1.00 97.06 146 ALA A C 1
ATOM 1105 O O . ALA A 1 146 ? -13.524 1.166 7.773 1.00 97.06 146 ALA A O 1
ATOM 1106 N N . ARG A 1 147 ? -13.723 1.027 5.544 1.00 95.31 147 ARG A N 1
ATOM 1107 C CA . ARG A 1 147 ? -15.069 1.614 5.514 1.00 95.31 147 ARG A CA 1
ATOM 1108 C C . ARG A 1 147 ? -16.126 0.647 6.013 1.00 95.31 147 ARG A C 1
ATOM 1110 O O . ARG A 1 147 ? -17.074 1.093 6.651 1.00 95.31 147 ARG A O 1
ATOM 1117 N N . GLU A 1 148 ? -15.989 -0.635 5.708 1.00 97.38 148 GLU A N 1
ATOM 1118 C CA . GLU A 1 148 ? -16.854 -1.679 6.240 1.00 97.38 148 GLU A CA 1
ATOM 1119 C C . GLU A 1 148 ? -16.742 -1.758 7.760 1.00 97.38 148 GLU A C 1
ATOM 1121 O O . GLU A 1 148 ? -17.749 -1.555 8.436 1.00 97.38 148 GLU A O 1
ATOM 1126 N N . ALA A 1 149 ? -15.523 -1.887 8.290 1.00 98.00 149 ALA A N 1
ATOM 1127 C CA . ALA A 1 149 ? -15.263 -1.866 9.726 1.00 98.00 149 ALA A CA 1
ATOM 1128 C C . ALA A 1 149 ? -15.809 -0.587 10.377 1.00 98.00 149 ALA A C 1
ATOM 1130 O O . ALA A 1 149 ? -16.491 -0.645 11.394 1.00 98.00 149 ALA A O 1
ATOM 1131 N N . ALA A 1 150 ? -15.588 0.585 9.771 1.00 97.19 150 ALA A N 1
ATOM 1132 C CA . ALA A 1 150 ? -16.120 1.835 10.304 1.00 97.19 150 ALA A CA 1
ATOM 1133 C C . ALA A 1 150 ? -17.657 1.846 10.357 1.00 97.19 150 ALA A C 1
ATOM 1135 O O . ALA A 1 150 ? -18.216 2.265 11.369 1.00 97.19 150 ALA A O 1
ATOM 1136 N N . ARG A 1 151 ? -18.347 1.386 9.301 1.00 96.25 151 ARG A N 1
ATOM 1137 C CA . ARG A 1 151 ? -19.820 1.296 9.278 1.00 96.25 151 ARG A CA 1
ATOM 1138 C C . ARG A 1 151 ? -20.340 0.346 10.350 1.00 96.25 151 ARG A C 1
ATOM 1140 O O . ARG A 1 151 ? -21.290 0.689 11.041 1.00 96.25 151 ARG A O 1
ATOM 1147 N N . ASP A 1 152 ? -19.703 -0.806 10.485 1.00 97.88 152 ASP A N 1
ATOM 1148 C CA . ASP A 1 152 ? -20.035 -1.837 11.461 1.00 97.88 152 ASP A CA 1
ATOM 1149 C C . ASP A 1 152 ? -19.855 -1.340 12.914 1.00 97.88 152 ASP A C 1
ATOM 1151 O O . ASP A 1 152 ? -20.764 -1.451 13.739 1.00 97.88 152 ASP A O 1
ATOM 1155 N N . ILE A 1 153 ? -18.743 -0.654 13.207 1.00 98.00 153 ILE A N 1
ATOM 1156 C CA . ILE A 1 153 ? -18.499 0.006 14.502 1.00 98.00 153 ILE A CA 1
ATOM 1157 C C . ILE A 1 153 ? -19.575 1.064 14.795 1.00 98.00 153 ILE A C 1
ATOM 1159 O O . ILE A 1 153 ? -20.126 1.108 15.897 1.00 98.00 153 ILE A O 1
ATOM 1163 N N . ILE A 1 154 ? -19.902 1.903 13.807 1.00 96.56 154 ILE A N 1
ATOM 1164 C CA . ILE A 1 154 ? -20.935 2.941 13.940 1.00 96.56 154 ILE A CA 1
ATOM 1165 C C . ILE A 1 154 ? -22.314 2.314 14.179 1.00 96.56 154 ILE A C 1
ATOM 1167 O O . ILE A 1 154 ? -23.062 2.808 15.019 1.00 96.56 154 ILE A O 1
ATOM 1171 N N . ALA A 1 155 ? -22.648 1.224 13.483 1.00 96.12 155 ALA A N 1
ATOM 1172 C CA . ALA A 1 155 ? -23.921 0.520 13.639 1.00 96.12 155 ALA A CA 1
ATOM 1173 C C . ALA A 1 155 ? -24.098 -0.060 15.053 1.00 96.12 155 ALA A C 1
ATOM 1175 O O . ALA A 1 155 ? -25.215 -0.104 15.562 1.00 96.12 155 ALA A O 1
ATOM 1176 N N . ARG A 1 156 ? -22.997 -0.419 15.727 1.00 96.31 156 ARG A N 1
ATOM 1177 C CA . ARG A 1 156 ? -22.978 -0.790 17.154 1.00 96.31 156 ARG A CA 1
ATOM 1178 C C . ARG A 1 156 ? -23.036 0.398 18.125 1.00 96.31 156 ARG A C 1
ATOM 1180 O O . ARG A 1 156 ? -22.908 0.195 19.331 1.00 96.31 156 ARG A O 1
ATOM 1187 N N . GLY A 1 157 ? -23.173 1.633 17.638 1.00 94.88 157 GLY A N 1
ATOM 1188 C CA . GLY A 1 157 ? -23.171 2.842 18.468 1.00 94.88 157 GLY A CA 1
ATOM 1189 C C . GLY A 1 157 ? -21.797 3.202 19.047 1.00 94.88 157 GLY A C 1
ATOM 1190 O O . GLY A 1 157 ? -21.724 3.908 20.052 1.00 94.88 157 GLY A O 1
ATOM 1191 N N . LYS A 1 158 ? -20.709 2.709 18.442 1.00 96.69 158 LYS A N 1
ATOM 1192 C CA . LYS A 1 158 ? -19.327 2.935 18.886 1.00 96.69 158 LYS A CA 1
ATOM 1193 C C . LYS A 1 158 ? -18.585 3.914 17.977 1.00 96.69 158 LYS A C 1
ATOM 1195 O O . LYS A 1 158 ? -19.039 4.255 16.884 1.00 96.69 158 LYS A O 1
ATOM 1200 N N . VAL A 1 159 ? -17.413 4.370 18.425 1.00 97.06 159 VAL A N 1
ATOM 1201 C CA . VAL A 1 159 ? -16.582 5.336 17.686 1.00 97.06 159 VAL A CA 1
ATOM 1202 C C . VAL A 1 159 ? -15.447 4.634 16.925 1.00 97.06 159 VAL A C 1
ATOM 1204 O O . VAL A 1 159 ? -14.568 4.054 17.564 1.00 97.06 159 VAL A O 1
ATOM 1207 N N . PRO A 1 160 ? -15.397 4.706 15.581 1.00 97.94 160 PRO A N 1
ATOM 1208 C CA . PRO A 1 160 ? -14.271 4.182 14.813 1.00 97.94 160 PRO A CA 1
ATOM 1209 C C . PRO A 1 160 ? -13.056 5.116 14.901 1.00 97.94 160 PRO A C 1
ATOM 1211 O O . PRO A 1 160 ? -13.135 6.310 14.580 1.00 97.94 160 PRO A O 1
ATOM 1214 N N . ILE A 1 161 ? -11.919 4.554 15.312 1.00 97.75 161 ILE A N 1
ATOM 1215 C CA . ILE A 1 161 ? -10.652 5.268 15.496 1.00 97.75 161 ILE A CA 1
ATOM 1216 C C . ILE A 1 161 ? -9.597 4.636 14.593 1.00 97.75 161 ILE A C 1
ATOM 1218 O O . ILE A 1 161 ? -9.066 3.566 14.864 1.00 97.75 161 ILE A O 1
ATOM 1222 N N . VAL A 1 162 ? -9.272 5.313 13.502 1.00 97.44 162 VAL A N 1
ATOM 1223 C CA . VAL A 1 162 ? -8.251 4.887 12.549 1.00 97.44 162 VAL A CA 1
ATOM 1224 C C . VAL A 1 162 ? -6.882 5.315 13.064 1.00 97.44 162 VAL A C 1
ATOM 1226 O O . VAL A 1 162 ? -6.644 6.506 13.271 1.00 97.44 162 VAL A O 1
ATOM 1229 N N . VAL A 1 163 ? -5.968 4.368 13.254 1.00 96.00 163 VAL A N 1
ATOM 1230 C CA . VAL A 1 163 ? -4.626 4.621 13.798 1.00 96.00 163 VAL A CA 1
ATOM 1231 C C . VAL A 1 163 ? -3.587 4.099 12.819 1.00 96.00 163 VAL A C 1
ATOM 1233 O O . VAL A 1 163 ? -3.619 2.929 12.456 1.00 96.00 163 VAL A O 1
ATOM 1236 N N . GLY A 1 164 ? -2.650 4.940 12.379 1.00 91.56 164 GLY A N 1
ATOM 1237 C CA . GLY A 1 164 ? -1.590 4.472 11.483 1.00 91.56 164 GLY A CA 1
ATOM 1238 C C . GLY A 1 164 ? -0.797 5.567 10.779 1.00 91.56 164 GLY A C 1
ATOM 1239 O O . GLY A 1 164 ? -1.026 6.767 10.959 1.00 91.56 164 GLY A O 1
ATOM 1240 N N . GLY A 1 165 ? 0.190 5.135 9.995 1.00 86.25 165 GLY A N 1
ATOM 1241 C CA . GLY A 1 165 ? 1.131 6.009 9.288 1.00 86.25 165 GLY A CA 1
ATOM 1242 C C . GLY A 1 165 ? 1.089 5.907 7.763 1.00 86.25 165 GLY A C 1
ATOM 1243 O O . GLY A 1 165 ? 1.738 6.711 7.095 1.00 86.25 165 GLY A O 1
ATOM 1244 N N . THR A 1 166 ? 0.335 4.965 7.191 1.00 91.94 166 THR A N 1
ATOM 1245 C CA . THR A 1 166 ? 0.355 4.726 5.741 1.00 91.94 166 THR A CA 1
ATOM 1246 C C . THR A 1 166 ? -0.383 5.842 5.008 1.00 91.94 166 THR A C 1
ATOM 1248 O O . THR A 1 166 ? -1.603 5.817 4.845 1.00 91.94 166 THR A O 1
ATOM 1251 N N . GLY A 1 167 ? 0.358 6.854 4.552 1.00 89.69 167 GLY A N 1
ATOM 1252 C CA . GLY A 1 167 ? -0.224 8.065 3.967 1.00 89.69 167 GLY A CA 1
ATOM 1253 C C . GLY A 1 167 ? -1.154 7.795 2.779 1.00 89.69 167 GLY A C 1
ATOM 1254 O O . GLY A 1 167 ? -2.180 8.459 2.642 1.00 89.69 167 GLY A O 1
ATOM 1255 N N . PHE A 1 168 ? -0.840 6.790 1.953 1.00 89.19 168 PHE A N 1
ATOM 1256 C CA . PHE A 1 168 ? -1.669 6.431 0.800 1.00 89.19 168 PHE A CA 1
ATOM 1257 C C . PHE A 1 168 ? -3.024 5.837 1.217 1.00 89.19 168 PHE A C 1
ATOM 1259 O O . PHE A 1 168 ? -4.049 6.231 0.667 1.00 89.19 168 PHE A O 1
ATOM 1266 N N . TYR A 1 169 ? -3.049 4.991 2.252 1.00 94.56 169 TYR A N 1
ATOM 1267 C CA . TYR A 1 169 ? -4.277 4.436 2.837 1.00 94.56 169 TYR A CA 1
ATOM 1268 C C . TYR A 1 169 ? -5.168 5.533 3.411 1.00 94.56 169 TYR A C 1
ATOM 1270 O O . TYR A 1 169 ? -6.351 5.620 3.087 1.00 94.56 169 TYR A O 1
ATOM 1278 N N . LEU A 1 170 ? -4.582 6.428 4.210 1.00 93.25 170 LEU A N 1
ATOM 1279 C CA . LEU A 1 170 ? -5.317 7.540 4.807 1.00 93.25 170 LEU A CA 1
ATOM 1280 C C . LEU A 1 170 ? -5.873 8.485 3.740 1.00 93.25 170 LEU A C 1
ATOM 1282 O O . LEU A 1 170 ? -7.016 8.924 3.849 1.00 93.25 170 LEU A O 1
ATOM 1286 N N . ARG A 1 171 ? -5.101 8.775 2.684 1.00 90.56 171 ARG A N 1
ATOM 1287 C CA . ARG A 1 171 ? -5.577 9.590 1.559 1.00 90.56 171 ARG A CA 1
ATOM 1288 C C . ARG A 1 171 ? -6.807 8.965 0.906 1.00 90.56 171 ARG A C 1
ATOM 1290 O O . ARG A 1 171 ? -7.787 9.675 0.713 1.00 90.56 171 ARG A O 1
ATOM 1297 N N . TRP A 1 172 ? -6.764 7.668 0.605 1.00 91.50 172 TRP A N 1
ATOM 1298 C CA . TRP A 1 172 ? -7.895 6.956 0.008 1.00 91.50 172 TRP A CA 1
ATOM 1299 C C . TRP A 1 172 ? -9.108 6.967 0.933 1.00 91.50 172 TRP A C 1
ATOM 1301 O O . TRP A 1 172 ? -10.208 7.272 0.494 1.00 91.50 172 TRP A O 1
ATOM 1311 N N . LEU A 1 173 ? -8.917 6.708 2.227 1.00 91.88 173 LEU A N 1
ATOM 1312 C CA . LEU A 1 173 ? -10.017 6.702 3.189 1.00 91.88 173 LEU A CA 1
ATOM 1313 C C . LEU A 1 173 ? -10.700 8.074 3.324 1.00 91.88 173 LEU A C 1
ATOM 1315 O O . LEU A 1 173 ? -11.921 8.136 3.457 1.00 91.88 173 LEU A O 1
ATOM 1319 N N . MET A 1 174 ? -9.921 9.161 3.291 1.00 90.12 174 MET A N 1
ATOM 1320 C CA . MET A 1 174 ? -10.424 10.530 3.465 1.00 90.12 174 MET A CA 1
ATOM 1321 C C . MET A 1 174 ? -11.017 11.134 2.189 1.00 90.12 174 MET A C 1
ATOM 1323 O O . MET A 1 174 ? -12.016 11.846 2.263 1.00 90.12 174 MET A O 1
ATOM 1327 N N . VAL A 1 175 ? -10.376 10.907 1.040 1.00 87.38 175 VAL A N 1
ATOM 1328 C CA . VAL A 1 175 ? -10.711 11.569 -0.235 1.00 87.38 175 VAL A CA 1
ATOM 1329 C C . VAL A 1 175 ? -11.531 10.659 -1.153 1.00 87.38 175 VAL A C 1
ATOM 1331 O O . VAL A 1 175 ? -12.238 11.152 -2.024 1.00 87.38 175 VAL A O 1
ATOM 1334 N N . GLY A 1 176 ? -11.494 9.347 -0.925 1.00 84.94 176 GLY A N 1
ATOM 1335 C CA . GLY A 1 176 ? -12.102 8.333 -1.780 1.00 84.94 176 GLY A CA 1
ATOM 1336 C C . GLY A 1 176 ? -11.070 7.595 -2.631 1.00 84.94 176 GLY A C 1
ATOM 1337 O O . GLY A 1 176 ? -9.910 8.006 -2.753 1.00 84.94 176 GLY A O 1
ATOM 1338 N N . LYS A 1 177 ? -11.502 6.472 -3.211 1.00 82.38 177 LYS A N 1
ATOM 1339 C CA . LYS A 1 177 ? -10.702 5.713 -4.174 1.00 82.38 177 LYS A CA 1
ATOM 1340 C C . LYS A 1 177 ? -10.482 6.532 -5.435 1.00 82.38 177 LYS A C 1
ATOM 1342 O O . LYS A 1 177 ? -11.422 7.106 -5.975 1.00 82.38 177 LYS A O 1
ATOM 1347 N N . THR A 1 178 ? -9.261 6.500 -5.947 1.00 70.75 178 THR A N 1
ATOM 1348 C CA . THR A 1 178 ? -9.031 6.862 -7.342 1.00 70.75 178 THR A CA 1
ATOM 1349 C C . THR A 1 178 ? -9.505 5.708 -8.219 1.00 70.75 178 THR A C 1
ATOM 1351 O O . THR A 1 178 ? -9.203 4.549 -7.921 1.00 70.75 178 THR A O 1
ATOM 1354 N N . GLU A 1 179 ? -10.224 6.002 -9.298 1.00 66.25 179 GLU A N 1
ATOM 1355 C CA . GLU A 1 179 ? -10.518 4.997 -10.316 1.00 66.25 179 GLU A CA 1
ATOM 1356 C C . GLU A 1 179 ? -9.198 4.506 -10.925 1.00 66.25 179 GLU A C 1
ATOM 1358 O O . GLU A 1 179 ? -8.324 5.278 -11.317 1.00 66.25 179 GLU A O 1
ATOM 1363 N N . GLY A 1 180 ? -8.998 3.194 -10.913 1.00 64.75 180 GLY A N 1
ATOM 1364 C CA . GLY A 1 180 ? -7.770 2.583 -11.394 1.00 64.75 180 GLY A CA 1
ATOM 1365 C C . GLY A 1 180 ? -7.896 1.075 -11.348 1.00 64.75 180 GLY A C 1
ATOM 1366 O O . GLY A 1 180 ? -7.845 0.476 -10.277 1.00 64.75 180 GLY A O 1
ATOM 1367 N N . GLN A 1 181 ? -8.054 0.454 -12.512 1.00 69.44 181 GLN A N 1
ATOM 1368 C CA . GLN A 1 181 ? -8.200 -0.997 -12.615 1.00 69.44 181 GLN A CA 1
ATOM 1369 C C . GLN A 1 181 ? -6.914 -1.685 -12.150 1.00 69.44 181 GLN A C 1
ATOM 1371 O O . GLN A 1 181 ? -5.824 -1.300 -12.582 1.00 69.44 181 GLN A O 1
ATOM 1376 N N . ARG A 1 182 ? -7.007 -2.673 -11.252 1.00 76.31 182 ARG A N 1
ATOM 1377 C CA . ARG A 1 182 ? -5.848 -3.492 -10.860 1.00 76.31 182 ARG A CA 1
ATOM 1378 C C . ARG A 1 182 ? -5.385 -4.275 -12.088 1.00 76.31 182 ARG A C 1
ATOM 1380 O O . ARG A 1 182 ? -6.210 -4.890 -12.756 1.00 76.31 182 ARG A O 1
ATOM 1387 N N . ALA A 1 183 ? -4.088 -4.235 -12.382 1.00 79.50 183 ALA A N 1
ATOM 1388 C CA . ALA A 1 183 ? -3.530 -5.078 -13.431 1.00 79.50 183 ALA A CA 1
ATOM 1389 C C . ALA A 1 183 ? -3.651 -6.546 -13.010 1.00 79.50 183 ALA A C 1
ATOM 1391 O O . ALA A 1 183 ? -3.336 -6.886 -11.867 1.00 79.50 183 ALA A O 1
ATOM 1392 N N . SER A 1 184 ? -4.135 -7.402 -13.910 1.00 85.38 184 SER A N 1
ATOM 1393 C CA . SER A 1 184 ? -4.099 -8.843 -13.678 1.00 85.38 184 SER A CA 1
ATOM 1394 C C . SER A 1 184 ? -2.653 -9.351 -13.780 1.00 85.38 184 SER A C 1
ATOM 1396 O O . SER A 1 184 ? -1.832 -8.713 -14.449 1.00 85.38 184 SER A O 1
ATOM 1398 N N . PRO A 1 185 ? -2.316 -10.507 -13.178 1.00 86.88 185 PRO A N 1
ATOM 1399 C CA . PRO A 1 185 ? -0.989 -11.106 -13.332 1.00 86.88 185 PRO A CA 1
ATOM 1400 C C . PRO A 1 185 ? -0.572 -11.283 -14.799 1.00 86.88 185 PRO A C 1
ATOM 1402 O O . PRO A 1 185 ? 0.595 -11.104 -15.134 1.00 86.88 185 PRO A O 1
ATOM 1405 N N . GLN A 1 186 ? -1.530 -11.568 -15.686 1.00 91.06 186 GLN A N 1
ATOM 1406 C CA . GLN A 1 186 ? -1.302 -11.709 -17.125 1.00 91.06 186 GLN A CA 1
ATOM 1407 C C . GLN A 1 186 ? -0.894 -10.379 -17.771 1.00 91.06 186 GLN A C 1
ATOM 1409 O O . GLN A 1 186 ? 0.040 -10.356 -18.568 1.00 91.06 186 GLN A O 1
ATOM 1414 N N . VAL A 1 187 ? -1.544 -9.269 -17.399 1.00 92.31 187 VAL A N 1
ATOM 1415 C CA . VAL A 1 187 ? -1.171 -7.928 -17.878 1.00 92.31 187 VAL A CA 1
ATOM 1416 C C . VAL A 1 187 ? 0.221 -7.550 -17.382 1.00 92.31 187 VAL A C 1
ATOM 1418 O O . VAL A 1 187 ? 1.040 -7.086 -18.170 1.00 92.31 187 VAL A O 1
ATOM 1421 N N . SER A 1 188 ? 0.520 -7.784 -16.101 1.00 90.44 188 SER A N 1
ATOM 1422 C CA . SER A 1 188 ? 1.846 -7.497 -15.542 1.00 90.44 188 SER A CA 1
ATOM 1423 C C . SER A 1 188 ? 2.946 -8.306 -16.238 1.00 90.44 188 SER A C 1
ATOM 1425 O O . SER A 1 188 ? 3.990 -7.756 -16.584 1.00 90.44 188 SER A O 1
ATOM 1427 N N . ALA A 1 189 ? 2.700 -9.595 -16.502 1.00 93.62 189 ALA A N 1
ATOM 1428 C CA . ALA A 1 189 ? 3.627 -10.450 -17.240 1.00 93.62 189 ALA A CA 1
ATOM 1429 C C . ALA A 1 189 ? 3.833 -9.958 -18.680 1.00 93.62 189 ALA A C 1
ATOM 1431 O O . ALA A 1 189 ? 4.970 -9.873 -19.140 1.00 93.62 189 ALA A O 1
ATOM 1432 N N . TYR A 1 190 ? 2.751 -9.571 -19.363 1.00 95.31 190 TYR A N 1
ATOM 1433 C CA . TYR A 1 190 ? 2.820 -9.001 -20.705 1.00 95.31 190 TYR A CA 1
ATOM 1434 C C . TYR A 1 190 ? 3.656 -7.716 -20.734 1.00 95.31 190 TYR A C 1
ATOM 1436 O O . TYR A 1 190 ? 4.583 -7.610 -21.529 1.00 95.31 190 TYR A O 1
ATOM 1444 N N . VAL A 1 191 ? 3.394 -6.761 -19.836 1.00 95.94 191 VAL A N 1
ATOM 1445 C CA . VAL A 1 191 ? 4.158 -5.502 -19.751 1.00 95.94 191 VAL A CA 1
ATOM 1446 C C . VAL A 1 191 ? 5.640 -5.761 -19.477 1.00 95.94 191 VAL A C 1
ATOM 1448 O O . VAL A 1 191 ? 6.493 -5.154 -20.123 1.00 95.94 191 VAL A O 1
ATOM 1451 N N . SER A 1 192 ? 5.953 -6.681 -18.561 1.00 95.94 192 SER A N 1
ATOM 1452 C CA . SER A 1 192 ? 7.337 -7.068 -18.266 1.00 95.94 192 SER A CA 1
ATOM 1453 C C . SER A 1 192 ? 8.041 -7.639 -19.500 1.00 95.94 192 SER A C 1
ATOM 1455 O O . SER A 1 192 ? 9.181 -7.279 -19.787 1.00 95.94 192 SER A O 1
ATOM 1457 N N . GLU A 1 193 ? 7.354 -8.486 -20.266 1.00 97.00 193 GLU A N 1
ATOM 1458 C CA . GLU A 1 193 ? 7.894 -9.059 -21.496 1.00 97.00 193 GLU A CA 1
ATOM 1459 C C . GLU A 1 193 ? 8.104 -7.997 -22.584 1.00 97.00 193 GLU A C 1
ATOM 1461 O O . GLU A 1 193 ? 9.156 -7.954 -23.218 1.00 97.00 193 GLU A O 1
ATOM 1466 N N . GLN A 1 194 ? 7.159 -7.069 -22.747 1.00 97.31 194 GLN A N 1
ATOM 1467 C CA . GLN A 1 194 ? 7.292 -5.956 -23.689 1.00 97.31 194 GLN A CA 1
ATOM 1468 C C . GLN A 1 194 ? 8.474 -5.037 -23.347 1.00 97.31 194 GLN A C 1
ATOM 1470 O O . GLN A 1 194 ? 9.194 -4.599 -24.244 1.00 97.31 194 GLN A O 1
ATOM 1475 N N . LEU A 1 195 ? 8.728 -4.790 -22.057 1.00 97.19 195 LEU A N 1
ATOM 1476 C CA . LEU A 1 195 ? 9.914 -4.054 -21.612 1.00 97.19 195 LEU A CA 1
ATOM 1477 C C . LEU A 1 195 ? 11.208 -4.795 -21.964 1.00 97.19 195 LEU A C 1
ATOM 1479 O O . LEU A 1 195 ? 12.115 -4.188 -22.529 1.00 97.19 195 LEU A O 1
ATOM 1483 N N . LYS A 1 196 ? 11.284 -6.105 -21.702 1.00 97.19 196 LYS A N 1
ATOM 1484 C CA . LYS A 1 196 ? 12.459 -6.923 -22.052 1.00 97.19 196 LYS A CA 1
ATOM 1485 C C . LYS A 1 196 ? 12.739 -6.910 -23.552 1.00 97.19 196 LYS A C 1
ATOM 1487 O O . LYS A 1 196 ? 13.887 -6.724 -23.951 1.00 97.19 196 LYS A O 1
ATOM 1492 N N . GLN A 1 197 ? 11.701 -7.053 -24.375 1.00 97.19 197 GLN A N 1
ATOM 1493 C CA . GLN A 1 197 ? 11.821 -7.001 -25.834 1.00 97.19 197 GLN A CA 1
ATOM 1494 C C . GLN A 1 197 ? 12.307 -5.629 -26.311 1.00 97.19 197 GLN A C 1
ATOM 1496 O O . GLN A 1 197 ? 13.220 -5.552 -27.134 1.00 97.19 197 GLN A O 1
ATOM 1501 N N . ALA A 1 198 ? 11.759 -4.544 -25.756 1.00 97.19 198 ALA A N 1
ATOM 1502 C CA . ALA A 1 198 ? 12.202 -3.189 -26.070 1.00 97.19 198 ALA A CA 1
ATOM 1503 C C . ALA A 1 198 ? 13.673 -2.960 -25.680 1.00 97.19 198 ALA A C 1
ATOM 1505 O O . ALA A 1 198 ? 14.431 -2.376 -26.456 1.00 97.19 198 ALA A O 1
ATOM 1506 N N . TRP A 1 199 ? 14.104 -3.458 -24.517 1.00 97.88 199 TRP A N 1
ATOM 1507 C CA . TRP A 1 199 ? 15.498 -3.368 -24.081 1.00 97.88 199 TRP A CA 1
ATOM 1508 C C . TRP A 1 199 ? 16.444 -4.156 -24.984 1.00 97.88 199 TRP A C 1
ATOM 1510 O O . TRP A 1 199 ? 17.480 -3.620 -25.365 1.00 97.88 199 TRP A O 1
ATOM 1520 N N . ALA A 1 200 ? 16.084 -5.384 -25.364 1.00 97.44 200 ALA A N 1
ATOM 1521 C CA . ALA A 1 200 ? 16.890 -6.206 -26.265 1.00 97.44 200 ALA A CA 1
ATOM 1522 C C . ALA A 1 200 ? 17.038 -5.555 -27.650 1.00 97.44 200 ALA A C 1
ATOM 1524 O O . ALA A 1 200 ? 18.144 -5.471 -28.184 1.00 97.44 200 ALA A O 1
ATOM 1525 N N . ALA A 1 201 ? 15.946 -5.018 -28.205 1.00 97.31 201 ALA A N 1
ATOM 1526 C CA . ALA A 1 201 ? 15.975 -4.305 -29.481 1.00 97.31 201 ALA A CA 1
ATOM 1527 C C . ALA A 1 201 ? 16.867 -3.053 -29.421 1.00 97.31 201 ALA A C 1
ATOM 1529 O O . ALA A 1 201 ? 17.657 -2.798 -30.331 1.00 97.31 201 ALA A O 1
ATOM 1530 N N . ALA A 1 202 ? 16.778 -2.284 -28.334 1.00 97.38 202 ALA A N 1
ATOM 1531 C CA . ALA A 1 202 ? 17.594 -1.092 -28.142 1.00 97.38 202 ALA A CA 1
ATOM 1532 C C . ALA A 1 202 ? 19.074 -1.414 -27.858 1.00 97.38 202 ALA A C 1
ATOM 1534 O O . ALA A 1 202 ? 19.944 -0.672 -28.313 1.00 97.38 202 ALA A O 1
ATOM 1535 N N . ALA A 1 203 ? 19.379 -2.518 -27.167 1.00 97.31 203 ALA A N 1
ATOM 1536 C CA . ALA A 1 203 ? 20.745 -3.011 -26.983 1.00 97.31 203 ALA A CA 1
ATOM 1537 C C . ALA A 1 203 ? 21.381 -3.378 -28.334 1.00 97.31 203 ALA A C 1
ATOM 1539 O O . ALA A 1 203 ? 22.441 -2.853 -28.683 1.00 97.31 203 ALA A O 1
ATOM 1540 N N . ALA A 1 204 ? 20.667 -4.166 -29.147 1.00 97.06 204 ALA A N 1
ATOM 1541 C CA . ALA A 1 204 ? 21.101 -4.554 -30.486 1.00 97.06 204 ALA A CA 1
ATOM 1542 C C . ALA A 1 204 ? 21.341 -3.337 -31.395 1.00 97.06 204 ALA A C 1
ATOM 1544 O O . ALA A 1 204 ? 22.370 -3.257 -32.062 1.00 97.06 204 ALA A O 1
ATOM 1545 N N . ALA A 1 205 ? 20.441 -2.348 -31.371 1.00 95.94 205 ALA A N 1
ATOM 1546 C CA . ALA A 1 205 ? 20.590 -1.115 -32.147 1.00 95.94 205 ALA A CA 1
ATOM 1547 C C . ALA A 1 205 ? 21.806 -0.269 -31.722 1.00 95.94 205 ALA A C 1
ATOM 1549 O O . ALA A 1 205 ? 22.376 0.447 -32.544 1.00 95.94 205 ALA A O 1
ATOM 1550 N N . ARG A 1 206 ? 22.213 -0.348 -30.449 1.00 96.12 206 ARG A N 1
ATOM 1551 C CA . ARG A 1 206 ? 23.400 0.336 -29.908 1.00 96.12 206 ARG A CA 1
ATOM 1552 C C . ARG A 1 206 ? 24.681 -0.502 -30.030 1.00 96.12 206 ARG A C 1
ATOM 1554 O O . ARG A 1 206 ? 25.746 -0.008 -29.671 1.00 96.12 206 ARG A O 1
ATOM 1561 N N . GLY A 1 207 ? 24.591 -1.742 -30.518 1.00 96.25 207 GLY A N 1
ATOM 1562 C CA . GLY A 1 207 ? 25.725 -2.663 -30.614 1.00 96.25 207 GLY A CA 1
ATOM 1563 C C . GLY A 1 207 ? 26.273 -3.105 -29.254 1.00 96.25 207 GLY A C 1
ATOM 1564 O O . GLY A 1 207 ? 27.453 -3.429 -29.152 1.00 96.25 207 GLY A O 1
ATOM 1565 N N . VAL A 1 208 ? 25.439 -3.086 -28.210 1.00 96.19 208 VAL A N 1
ATOM 1566 C CA . VAL A 1 208 ? 25.799 -3.541 -26.860 1.00 96.19 208 VAL A CA 1
ATOM 1567 C C . VAL A 1 208 ? 25.044 -4.822 -26.523 1.00 96.19 208 VAL A C 1
ATOM 1569 O O . VAL A 1 208 ? 23.937 -5.041 -27.007 1.00 96.19 208 VAL A O 1
ATOM 1572 N N . GLU A 1 209 ? 25.637 -5.667 -25.684 1.00 92.81 209 GLU A N 1
ATOM 1573 C CA . GLU A 1 209 ? 25.005 -6.915 -25.237 1.00 92.81 209 GLU A CA 1
ATOM 1574 C C . GLU A 1 209 ? 23.795 -6.641 -24.331 1.00 92.81 209 GLU A C 1
ATOM 1576 O O . GLU A 1 209 ? 22.739 -7.252 -24.484 1.00 92.81 209 GLU A O 1
ATOM 1581 N N . GLU A 1 210 ? 23.917 -5.664 -23.428 1.00 94.44 210 GLU A N 1
ATOM 1582 C CA . GLU A 1 210 ? 22.855 -5.275 -22.508 1.00 94.44 210 GLU A CA 1
ATOM 1583 C C . GLU A 1 210 ? 22.890 -3.767 -22.229 1.00 94.44 210 GLU A C 1
ATOM 1585 O O . GLU A 1 210 ? 23.949 -3.140 -22.177 1.00 94.44 210 GLU A O 1
ATOM 1590 N N . LEU A 1 211 ? 21.711 -3.172 -22.040 1.00 95.12 211 LEU A N 1
ATOM 1591 C CA . LEU A 1 211 ? 21.586 -1.792 -21.579 1.00 95.12 211 LEU A CA 1
ATOM 1592 C C . LEU A 1 211 ? 21.867 -1.691 -20.078 1.00 95.12 211 LEU A C 1
ATOM 1594 O O . LEU A 1 211 ? 21.400 -2.510 -19.282 1.00 95.12 211 LEU A O 1
ATOM 1598 N N . ASP A 1 212 ? 22.530 -0.613 -19.678 1.00 95.12 212 ASP A N 1
ATOM 1599 C CA . ASP A 1 212 ? 22.620 -0.238 -18.273 1.00 95.12 212 ASP A CA 1
ATOM 1600 C C . ASP A 1 212 ? 21.251 0.211 -17.713 1.00 95.12 212 ASP A C 1
ATOM 1602 O O . ASP A 1 212 ? 20.246 0.329 -18.423 1.00 95.12 212 ASP A O 1
ATOM 1606 N N . ALA A 1 213 ? 21.185 0.456 -16.401 1.00 92.56 213 ALA A N 1
ATOM 1607 C CA . ALA A 1 213 ? 19.936 0.838 -15.741 1.00 92.56 213 ALA A CA 1
ATOM 1608 C C . ALA A 1 213 ? 19.336 2.148 -16.291 1.00 92.56 213 ALA A C 1
ATOM 1610 O O . ALA A 1 213 ? 18.113 2.291 -16.303 1.00 92.56 213 ALA A O 1
ATOM 1611 N N . GLY A 1 214 ? 20.182 3.081 -16.747 1.00 93.38 214 GLY A N 1
ATOM 1612 C CA . GLY A 1 214 ? 19.760 4.337 -17.370 1.00 93.38 214 GLY A CA 1
ATOM 1613 C C . GLY A 1 214 ? 19.159 4.116 -18.756 1.00 93.38 214 GLY A C 1
ATOM 1614 O O . GLY A 1 214 ? 18.058 4.585 -19.028 1.00 93.38 214 GLY A O 1
ATOM 1615 N N . GLY A 1 215 ? 19.815 3.320 -19.600 1.00 94.19 215 GLY A N 1
ATOM 1616 C CA . GLY A 1 215 ? 19.309 2.960 -20.919 1.00 94.19 215 GLY A CA 1
ATOM 1617 C C . GLY A 1 215 ? 17.997 2.181 -20.849 1.00 94.19 215 GLY A C 1
ATOM 1618 O O . GLY A 1 215 ? 17.063 2.489 -21.587 1.00 94.19 215 GLY A O 1
ATOM 1619 N N . LYS A 1 216 ? 17.876 1.220 -19.921 1.00 95.94 216 LYS A N 1
ATOM 1620 C CA . LYS A 1 216 ? 16.611 0.499 -19.681 1.00 95.94 216 LYS A CA 1
ATOM 1621 C C . LYS A 1 216 ? 15.486 1.446 -19.267 1.00 95.94 216 LYS A C 1
ATOM 1623 O O . LYS A 1 216 ? 14.355 1.303 -19.739 1.00 95.94 216 LYS A O 1
ATOM 1628 N N . TRP A 1 217 ? 15.803 2.422 -18.419 1.00 95.38 217 TRP A N 1
ATOM 1629 C CA . TRP A 1 217 ? 14.856 3.435 -17.970 1.00 95.38 217 TRP A CA 1
ATOM 1630 C C . TRP A 1 217 ? 14.353 4.304 -19.126 1.00 95.38 217 TRP A C 1
ATOM 1632 O O . TRP A 1 217 ? 13.144 4.408 -19.328 1.00 95.38 217 TRP A O 1
ATOM 1642 N N . GLU A 1 218 ? 15.264 4.874 -19.917 1.00 94.69 218 GLU A N 1
ATOM 1643 C CA . GLU A 1 218 ? 14.932 5.718 -21.072 1.00 94.69 218 GLU A CA 1
ATOM 1644 C C . GLU A 1 218 ? 14.057 4.979 -22.085 1.00 94.69 218 GLU A C 1
ATOM 1646 O O . GLU A 1 218 ? 13.002 5.480 -22.472 1.00 94.69 218 GLU A O 1
ATOM 1651 N N . VAL A 1 219 ? 14.451 3.756 -22.453 1.00 96.69 219 VAL A N 1
ATOM 1652 C CA . VAL A 1 219 ? 13.707 2.919 -23.405 1.00 96.69 219 VAL A CA 1
ATOM 1653 C C . VAL A 1 219 ? 12.325 2.560 -22.864 1.00 96.69 219 VAL A C 1
ATOM 1655 O O . VAL A 1 219 ? 11.340 2.591 -23.600 1.00 96.69 219 VAL A O 1
ATOM 1658 N N . GLY A 1 220 ? 12.225 2.246 -21.571 1.00 95.81 220 GLY A N 1
ATOM 1659 C CA . GLY A 1 220 ? 10.945 1.945 -20.939 1.00 95.81 220 GLY A CA 1
ATOM 1660 C C . GLY A 1 220 ? 9.995 3.148 -20.944 1.00 95.81 220 GLY A C 1
ATOM 1661 O O . GLY A 1 220 ? 8.818 3.009 -21.271 1.00 95.81 220 GLY A O 1
ATOM 1662 N N . VAL A 1 221 ? 10.500 4.346 -20.642 1.00 95.75 221 VAL A N 1
ATOM 1663 C CA . VAL A 1 221 ? 9.707 5.584 -20.702 1.00 95.75 221 VAL A CA 1
ATOM 1664 C C . VAL A 1 221 ? 9.311 5.931 -22.141 1.00 95.75 221 VAL A C 1
ATOM 1666 O O . VAL A 1 221 ? 8.172 6.335 -22.386 1.00 95.75 221 VAL A O 1
ATOM 1669 N N . GLU A 1 222 ? 10.204 5.727 -23.109 1.00 95.75 222 GLU A N 1
ATOM 1670 C CA . GLU A 1 222 ? 9.892 5.891 -24.532 1.00 95.75 222 GLU A CA 1
ATOM 1671 C C . GLU A 1 222 ? 8.780 4.927 -24.977 1.00 95.75 222 GLU A C 1
ATOM 1673 O O . GLU A 1 222 ? 7.873 5.325 -25.712 1.00 95.75 222 GLU A O 1
ATOM 1678 N N . LEU A 1 223 ? 8.792 3.683 -24.488 1.00 96.25 223 LEU A N 1
ATOM 1679 C CA . LEU A 1 223 ? 7.737 2.704 -24.750 1.00 96.25 223 LEU A CA 1
ATOM 1680 C C . LEU A 1 223 ? 6.367 3.203 -24.267 1.00 96.25 223 LEU A C 1
ATOM 1682 O O . LEU A 1 223 ? 5.389 3.087 -25.002 1.00 96.25 223 LEU A O 1
ATOM 1686 N N . LEU A 1 224 ? 6.294 3.822 -23.083 1.00 95.56 224 LEU A N 1
ATOM 1687 C CA . LEU A 1 224 ? 5.050 4.413 -22.573 1.00 95.56 224 LEU A CA 1
ATOM 1688 C C . LEU A 1 224 ? 4.527 5.535 -23.482 1.00 95.56 224 LEU A C 1
ATOM 1690 O O . LEU A 1 224 ? 3.325 5.610 -23.746 1.00 95.56 224 LEU A O 1
ATOM 1694 N N . SER A 1 225 ? 5.429 6.374 -23.996 1.00 94.69 225 SER A N 1
ATOM 1695 C CA . SER A 1 225 ? 5.078 7.408 -24.974 1.00 94.69 225 SER A CA 1
ATOM 1696 C C . SER A 1 225 ? 4.493 6.785 -26.248 1.00 94.69 225 SER A C 1
ATOM 1698 O O . SER A 1 225 ? 3.410 7.175 -26.687 1.00 94.69 225 SER A O 1
ATOM 1700 N N . LYS A 1 226 ? 5.145 5.741 -26.784 1.00 94.56 226 LYS A N 1
ATOM 1701 C CA . LYS A 1 226 ? 4.684 4.991 -27.968 1.00 94.56 226 LYS A CA 1
ATOM 1702 C C . LYS A 1 226 ? 3.333 4.308 -27.758 1.00 94.56 226 LYS A C 1
ATOM 1704 O O . LYS A 1 226 ? 2.555 4.209 -28.699 1.00 94.56 226 LYS A O 1
ATOM 1709 N N . TRP A 1 227 ? 3.046 3.848 -26.543 1.00 93.31 227 TRP A N 1
ATOM 1710 C CA . TRP A 1 227 ? 1.776 3.200 -26.203 1.00 93.31 227 TRP A CA 1
ATOM 1711 C C . TRP A 1 227 ? 0.607 4.183 -26.064 1.00 93.31 227 TRP A C 1
ATOM 1713 O O . TRP A 1 227 ? -0.538 3.745 -26.006 1.00 93.31 227 TRP A O 1
ATOM 1723 N N . GLY A 1 228 ? 0.869 5.494 -26.063 1.00 89.69 228 GLY A N 1
ATOM 1724 C CA . GLY A 1 228 ? -0.170 6.519 -26.170 1.00 89.69 228 GLY A CA 1
ATOM 1725 C C . GLY A 1 228 ? -0.233 7.519 -25.018 1.00 89.69 228 GLY A C 1
ATOM 1726 O O . GLY A 1 228 ? -1.163 8.327 -24.992 1.00 89.69 228 GLY A O 1
ATOM 1727 N N . ASP A 1 229 ? 0.733 7.521 -24.089 1.00 92.69 229 ASP A N 1
ATOM 1728 C CA . ASP A 1 229 ? 0.774 8.489 -22.982 1.00 92.69 229 ASP A CA 1
ATOM 1729 C C . ASP A 1 229 ? 2.110 9.258 -22.883 1.00 92.69 229 ASP A C 1
ATOM 1731 O O . ASP A 1 229 ? 2.893 9.063 -21.945 1.00 92.69 229 ASP A O 1
ATOM 1735 N N . PRO A 1 230 ? 2.391 10.163 -23.845 1.00 93.06 230 PRO A N 1
ATOM 1736 C CA . PRO A 1 230 ? 3.611 10.974 -23.852 1.00 93.06 230 PRO A CA 1
ATOM 1737 C C . PRO A 1 230 ? 3.705 11.930 -22.652 1.00 93.06 230 PRO A C 1
ATOM 1739 O O . PRO A 1 230 ? 4.799 12.204 -22.165 1.00 93.06 230 PRO A O 1
ATOM 1742 N N . GLU A 1 231 ? 2.571 12.412 -22.137 1.00 91.62 231 GLU A N 1
ATOM 1743 C CA . GLU A 1 231 ? 2.521 13.313 -20.978 1.00 91.62 231 GLU A CA 1
ATOM 1744 C C . GLU A 1 231 ? 2.946 12.586 -19.695 1.00 91.62 231 GLU A C 1
ATOM 1746 O O . GLU A 1 231 ? 3.762 13.091 -18.917 1.00 91.62 231 GLU A O 1
ATOM 1751 N N . ALA A 1 232 ? 2.425 11.373 -19.466 1.00 90.31 232 ALA A N 1
ATOM 1752 C CA . ALA A 1 232 ? 2.872 10.557 -18.345 1.00 90.31 232 ALA A CA 1
ATOM 1753 C C . ALA A 1 232 ? 4.331 10.128 -18.509 1.00 90.31 232 ALA A C 1
ATOM 1755 O O . ALA A 1 232 ? 5.048 10.124 -17.509 1.00 90.31 232 ALA A O 1
ATOM 1756 N N . ALA A 1 233 ? 4.775 9.818 -19.731 1.00 92.56 233 ALA A N 1
ATOM 1757 C CA . ALA A 1 233 ? 6.171 9.508 -20.019 1.00 92.56 233 ALA A CA 1
ATOM 1758 C C . ALA A 1 233 ? 7.098 10.670 -19.633 1.00 92.56 233 ALA A C 1
ATOM 1760 O O . ALA A 1 233 ? 8.046 10.459 -18.882 1.00 92.56 233 ALA A O 1
ATOM 1761 N N . GLU A 1 234 ? 6.786 11.908 -20.029 1.00 92.62 234 GLU A N 1
ATOM 1762 C CA . GLU A 1 234 ? 7.585 13.085 -19.663 1.00 92.62 234 GLU A CA 1
ATOM 1763 C C . GLU A 1 234 ? 7.630 13.303 -18.143 1.00 92.62 234 GLU A C 1
ATOM 1765 O O . GLU A 1 234 ? 8.683 13.592 -17.566 1.00 92.62 234 GLU A O 1
ATOM 1770 N N . ARG A 1 235 ? 6.488 13.140 -17.463 1.00 90.69 235 ARG A N 1
ATOM 1771 C CA . ARG A 1 235 ? 6.425 13.255 -16.002 1.00 90.69 235 ARG A CA 1
ATOM 1772 C C . ARG A 1 235 ? 7.248 12.165 -15.320 1.00 90.69 235 ARG A C 1
ATOM 1774 O O . ARG A 1 235 ? 7.988 12.472 -14.390 1.00 90.69 235 ARG A O 1
ATOM 1781 N N . ILE A 1 236 ? 7.109 10.916 -15.761 1.00 90.50 236 ILE A N 1
ATOM 1782 C CA . ILE A 1 236 ? 7.818 9.770 -15.192 1.00 90.50 236 ILE A CA 1
ATOM 1783 C C . ILE A 1 236 ? 9.314 9.896 -15.460 1.00 90.50 236 ILE A C 1
ATOM 1785 O O . ILE A 1 236 ? 10.074 9.678 -14.531 1.00 90.50 236 ILE A O 1
ATOM 1789 N N . LEU A 1 237 ? 9.752 10.351 -16.638 1.00 90.31 237 LEU A N 1
ATOM 1790 C CA . LEU A 1 237 ? 11.172 10.547 -16.956 1.00 90.31 237 LEU A CA 1
ATOM 1791 C C . LEU A 1 237 ? 11.904 11.404 -15.909 1.00 90.31 237 LEU A C 1
ATOM 1793 O O . LEU A 1 237 ? 13.055 11.130 -15.572 1.00 90.31 237 LEU A O 1
ATOM 1797 N N . LYS A 1 238 ? 11.216 12.422 -15.370 1.00 89.31 238 LYS A N 1
ATOM 1798 C CA . LYS A 1 238 ? 11.728 13.329 -14.325 1.00 89.31 238 LYS A CA 1
ATOM 1799 C C . LYS A 1 238 ? 11.844 12.650 -12.953 1.00 89.31 238 LYS A C 1
ATOM 1801 O O . LYS A 1 238 ? 12.583 13.116 -12.086 1.00 89.31 238 LYS A O 1
ATOM 1806 N N . GLU A 1 239 ? 11.117 11.559 -12.736 1.00 82.56 239 GLU A N 1
ATOM 1807 C CA . GLU A 1 239 ? 11.128 10.760 -11.516 1.00 82.56 239 GLU A CA 1
ATOM 1808 C C . GLU A 1 239 ? 12.208 9.678 -11.643 1.00 82.56 239 GLU A C 1
ATOM 1810 O O . GLU A 1 239 ? 12.040 8.695 -12.354 1.00 82.56 239 GLU A O 1
ATOM 1815 N N . ARG A 1 240 ? 13.346 9.848 -10.962 1.00 80.25 240 ARG A N 1
ATOM 1816 C CA . ARG A 1 240 ? 14.495 8.931 -11.078 1.00 80.25 240 ARG A CA 1
ATOM 1817 C C . ARG A 1 240 ? 14.094 7.453 -10.905 1.00 80.25 240 ARG A C 1
ATOM 1819 O O . ARG A 1 240 ? 13.729 7.048 -9.803 1.00 80.25 240 ARG A O 1
ATOM 1826 N N . ASN A 1 241 ? 14.234 6.674 -11.981 1.00 80.69 241 ASN A N 1
ATOM 1827 C CA . ASN A 1 241 ? 14.188 5.207 -12.043 1.00 80.69 241 ASN A CA 1
ATOM 1828 C C . ASN A 1 241 ? 13.011 4.534 -11.304 1.00 80.69 241 ASN A C 1
ATOM 1830 O O . ASN A 1 241 ? 13.170 3.506 -10.642 1.00 80.69 241 ASN A O 1
ATOM 1834 N N . ASN A 1 242 ? 11.818 5.129 -11.374 1.00 89.25 242 ASN A N 1
ATOM 1835 C CA . ASN A 1 242 ? 10.628 4.601 -10.709 1.00 89.25 242 ASN A CA 1
ATOM 1836 C C . ASN A 1 242 ? 9.901 3.561 -11.580 1.00 89.25 242 ASN A C 1
ATOM 1838 O O . ASN A 1 242 ? 8.848 3.846 -12.159 1.00 89.25 242 ASN A O 1
ATOM 1842 N N . TYR A 1 243 ? 10.454 2.344 -11.656 1.00 90.62 243 TYR A N 1
ATOM 1843 C CA . TYR A 1 243 ? 9.883 1.248 -12.453 1.00 90.62 243 TYR A CA 1
ATOM 1844 C C . TYR A 1 243 ? 8.447 0.899 -12.064 1.00 90.62 243 TYR A C 1
ATOM 1846 O O . TYR A 1 243 ? 7.629 0.664 -12.944 1.00 90.62 243 TYR A O 1
ATOM 1854 N N . TYR A 1 244 ? 8.096 0.979 -10.777 1.00 88.62 244 TYR A N 1
ATOM 1855 C CA . TYR A 1 244 ? 6.722 0.734 -10.333 1.00 88.62 244 TYR A CA 1
ATOM 1856 C C . TYR A 1 244 ? 5.719 1.669 -11.026 1.00 88.62 244 TYR A C 1
ATOM 1858 O O . TYR A 1 244 ? 4.665 1.235 -11.489 1.00 88.62 244 TYR A O 1
ATOM 1866 N N . ARG A 1 245 ? 6.033 2.968 -11.124 1.00 89.56 245 ARG A N 1
ATOM 1867 C CA . ARG A 1 245 ? 5.153 3.933 -11.803 1.00 89.56 245 ARG A CA 1
ATOM 1868 C C . ARG A 1 245 ? 5.128 3.733 -13.312 1.00 89.56 245 ARG A C 1
ATOM 1870 O O . ARG A 1 245 ? 4.065 3.910 -13.905 1.00 89.56 245 ARG A O 1
ATOM 1877 N N . LEU A 1 246 ? 6.258 3.360 -13.905 1.00 93.50 246 LEU A N 1
ATOM 1878 C CA . LEU A 1 246 ? 6.353 3.067 -15.330 1.00 93.50 246 LEU A CA 1
ATOM 1879 C C . LEU A 1 246 ? 5.521 1.835 -15.712 1.00 93.50 246 LEU A C 1
ATOM 1881 O O . LEU A 1 246 ? 4.623 1.939 -16.543 1.00 93.50 246 LEU A O 1
ATOM 1885 N N . GLU A 1 247 ? 5.759 0.695 -15.063 1.00 92.81 247 GLU A N 1
ATOM 1886 C CA . GLU A 1 247 ? 5.020 -0.551 -15.297 1.00 92.81 247 GLU A CA 1
ATOM 1887 C C . 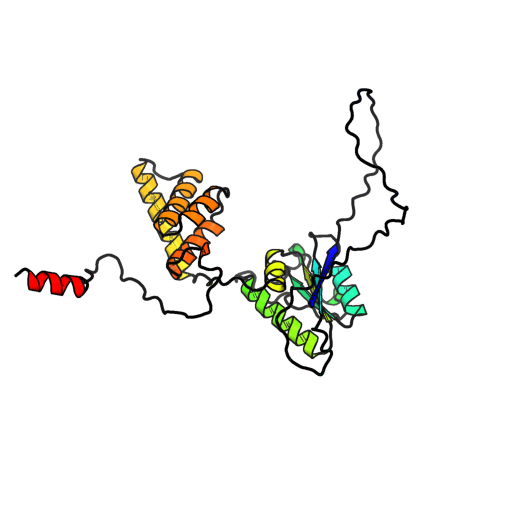GLU A 1 247 ? 3.527 -0.369 -15.033 1.00 92.81 247 GLU A C 1
ATOM 1889 O O . GLU A 1 247 ? 2.686 -0.853 -15.794 1.00 92.81 247 GLU A O 1
ATOM 1894 N N . ARG A 1 248 ? 3.175 0.391 -13.988 1.00 90.81 248 ARG A N 1
ATOM 1895 C CA . ARG A 1 248 ? 1.780 0.717 -13.701 1.00 90.81 248 ARG A CA 1
ATOM 1896 C C . ARG A 1 248 ? 1.142 1.536 -14.818 1.00 90.81 248 ARG A C 1
ATOM 1898 O O . ARG A 1 248 ? -0.006 1.263 -15.170 1.00 90.81 248 ARG A O 1
ATOM 1905 N N . ALA A 1 249 ? 1.849 2.530 -15.351 1.00 91.50 249 ALA A N 1
ATOM 1906 C CA . ALA A 1 249 ? 1.342 3.355 -16.438 1.00 91.50 249 ALA A CA 1
ATOM 1907 C C . ALA A 1 249 ? 1.167 2.534 -17.723 1.00 91.50 249 ALA A C 1
ATOM 1909 O O . ALA A 1 249 ? 0.086 2.554 -18.304 1.00 91.50 249 ALA A O 1
ATOM 1910 N N . LEU A 1 250 ? 2.169 1.729 -18.088 1.00 94.06 250 LEU A N 1
ATOM 1911 C CA . LEU A 1 250 ? 2.102 0.797 -19.218 1.00 94.06 250 LEU A CA 1
ATOM 1912 C C . LEU A 1 250 ? 0.925 -0.175 -19.081 1.00 94.06 250 LEU A C 1
ATOM 1914 O O . LEU A 1 250 ? 0.155 -0.347 -20.022 1.00 94.06 250 LEU A O 1
ATOM 1918 N N . SER A 1 251 ? 0.730 -0.746 -17.890 1.00 93.25 251 SER A N 1
ATOM 1919 C CA . SER A 1 251 ? -0.392 -1.652 -17.614 1.00 93.25 251 SER A CA 1
ATOM 1920 C C . SER A 1 251 ? -1.744 -0.968 -17.815 1.00 93.25 251 SER A C 1
ATOM 1922 O O . SER A 1 251 ? -2.645 -1.543 -18.417 1.00 93.25 251 SER A O 1
ATOM 1924 N N . LEU A 1 252 ? -1.902 0.267 -17.326 1.00 90.56 252 LEU A N 1
ATOM 1925 C CA . LEU A 1 252 ? -3.151 1.019 -17.469 1.00 90.56 252 LEU A CA 1
ATOM 1926 C C . LEU A 1 252 ? -3.439 1.387 -18.923 1.00 90.56 252 LEU A C 1
ATOM 1928 O O . LEU A 1 252 ? -4.572 1.213 -19.373 1.00 90.56 252 LEU A O 1
ATOM 1932 N N . VAL A 1 253 ? -2.431 1.855 -19.657 1.00 91.81 253 VAL A N 1
ATOM 1933 C CA . VAL A 1 253 ? -2.570 2.183 -21.080 1.00 91.81 253 VAL A CA 1
ATOM 1934 C C . VAL A 1 253 ? -2.915 0.928 -21.880 1.00 91.81 253 VAL A C 1
ATOM 1936 O O . VAL A 1 253 ? -3.852 0.959 -22.669 1.00 91.81 253 VAL A O 1
ATOM 1939 N N . HIS A 1 254 ? -2.257 -0.201 -21.612 1.00 91.69 254 HIS A N 1
ATOM 1940 C CA . HIS A 1 254 ? -2.568 -1.474 -22.265 1.00 91.69 254 HIS A CA 1
ATOM 1941 C C . HIS A 1 254 ? -4.002 -1.949 -21.996 1.00 91.69 254 HIS A C 1
ATOM 1943 O O . HIS A 1 254 ? -4.702 -2.352 -22.918 1.00 91.69 254 HIS A O 1
ATOM 1949 N N . MET A 1 255 ? -4.457 -1.881 -20.741 1.00 89.56 255 MET A N 1
ATOM 1950 C CA . MET A 1 255 ? -5.796 -2.346 -20.364 1.00 89.56 255 MET A CA 1
ATOM 1951 C C . MET A 1 255 ? -6.917 -1.441 -20.873 1.00 89.56 255 MET A C 1
ATOM 1953 O O . MET A 1 255 ? -8.009 -1.919 -21.161 1.00 89.56 255 MET A O 1
ATOM 1957 N N . THR A 1 256 ? -6.686 -0.128 -20.906 1.00 87.44 256 THR A N 1
ATOM 1958 C CA . THR A 1 256 ? -7.763 0.853 -21.118 1.00 87.44 256 THR A CA 1
ATOM 1959 C C . THR A 1 256 ? -7.698 1.554 -22.468 1.00 87.44 256 THR A C 1
ATOM 1961 O O . THR A 1 256 ? -8.692 2.154 -22.873 1.00 87.44 256 THR A O 1
ATOM 1964 N N . GLY A 1 257 ? -6.543 1.532 -23.138 1.00 85.62 257 GLY A N 1
ATOM 1965 C CA . GLY A 1 257 ? -6.256 2.343 -24.324 1.00 85.62 257 GLY A CA 1
ATOM 1966 C C . GLY A 1 257 ? -6.245 3.855 -24.061 1.00 85.62 257 GLY A C 1
ATOM 1967 O O . GLY A 1 257 ? -6.209 4.636 -25.008 1.00 85.62 257 GLY A O 1
ATOM 1968 N N . LYS A 1 258 ? -6.328 4.288 -22.795 1.00 84.94 258 LYS A N 1
ATOM 1969 C CA . LYS A 1 258 ? -6.466 5.695 -22.393 1.00 84.94 258 LYS A CA 1
ATOM 1970 C C . LYS A 1 258 ? -5.216 6.196 -21.678 1.00 84.94 258 LYS A C 1
ATOM 1972 O O . LYS A 1 258 ? -4.510 5.431 -21.021 1.00 84.94 258 LYS A O 1
ATOM 1977 N N . LYS A 1 259 ? -5.003 7.512 -21.743 1.00 86.12 259 LYS A N 1
ATOM 1978 C CA . LYS A 1 259 ? -3.968 8.212 -20.966 1.00 86.12 259 LYS A CA 1
ATOM 1979 C C . LYS A 1 259 ? -4.305 8.211 -19.476 1.00 86.12 259 LYS A C 1
ATOM 1981 O O . LYS A 1 259 ? -5.475 8.276 -19.097 1.00 86.12 259 LYS A O 1
ATOM 1986 N N . LEU A 1 260 ? -3.294 8.273 -18.612 1.00 82.31 260 LEU A N 1
ATOM 1987 C CA . LEU A 1 260 ? -3.464 8.364 -17.159 1.00 82.31 260 LEU A CA 1
ATOM 1988 C C . LEU A 1 260 ? -4.262 9.602 -16.740 1.00 82.31 260 LEU A C 1
ATOM 1990 O O . LEU A 1 260 ? -5.051 9.525 -15.801 1.00 82.31 260 LEU A O 1
ATOM 1994 N N . SER A 1 261 ? -4.091 10.729 -17.436 1.00 81.56 261 SER A N 1
ATOM 1995 C CA . SER A 1 261 ? -4.851 11.960 -17.180 1.00 81.56 261 SER A CA 1
ATOM 1996 C C . SER A 1 261 ? -6.355 11.797 -17.432 1.00 81.56 261 SER A C 1
ATOM 1998 O O . SER A 1 261 ? -7.160 12.472 -16.796 1.00 81.56 261 SER A O 1
ATOM 2000 N N . GLN A 1 262 ? -6.745 10.862 -18.303 1.00 81.44 262 GLN A N 1
ATOM 2001 C CA . GLN A 1 262 ? -8.140 10.568 -18.647 1.00 81.44 262 GLN A CA 1
ATOM 2002 C C . GLN A 1 262 ? -8.790 9.554 -17.694 1.00 81.44 262 GLN A C 1
ATOM 2004 O O . GLN A 1 262 ? -10.011 9.420 -17.678 1.00 81.44 262 GLN A O 1
ATOM 2009 N N . LEU A 1 263 ? -7.996 8.850 -16.882 1.00 72.50 263 LEU A N 1
ATOM 2010 C CA . LEU A 1 263 ? -8.473 7.859 -15.908 1.00 72.50 263 LEU A CA 1
ATOM 2011 C C . LEU A 1 263 ? -8.932 8.497 -14.580 1.00 72.50 263 LEU A C 1
ATOM 2013 O O . LEU A 1 263 ? -9.147 7.794 -13.599 1.00 72.50 263 LEU A O 1
ATOM 2017 N N . GLY A 1 264 ? -9.075 9.827 -14.538 1.00 57.19 264 GLY A N 1
ATOM 2018 C CA . GLY A 1 264 ? -9.429 10.595 -13.342 1.00 57.19 264 GLY A CA 1
ATOM 2019 C C . GLY A 1 264 ? -10.868 11.119 -13.265 1.00 57.19 264 GLY A C 1
ATOM 2020 O O . GLY A 1 264 ? -11.169 11.823 -12.303 1.00 57.19 264 GLY A O 1
ATOM 2021 N N . SER A 1 265 ? -11.748 10.842 -14.238 1.00 44.41 265 SER A N 1
ATOM 2022 C CA . SER A 1 265 ? -13.091 11.454 -14.264 1.00 44.41 265 SER A CA 1
ATOM 2023 C C . SER A 1 265 ? -14.110 10.778 -15.204 1.00 44.41 265 SER A C 1
ATOM 2025 O O . SER A 1 265 ? -14.675 11.459 -16.064 1.00 44.41 265 SER A O 1
ATOM 2027 N N . ALA A 1 266 ? -14.374 9.470 -15.101 1.00 37.38 266 ALA A N 1
ATOM 2028 C CA . ALA A 1 266 ? -15.446 8.870 -15.906 1.00 37.38 266 ALA A CA 1
ATOM 2029 C C . ALA A 1 266 ? -16.172 7.725 -15.193 1.00 37.38 266 ALA A C 1
ATOM 2031 O O . ALA A 1 266 ? -15.638 6.635 -15.020 1.00 37.38 266 ALA A O 1
ATOM 2032 N N . SER A 1 267 ? -17.449 7.981 -14.897 1.00 36.09 267 SER A N 1
ATOM 2033 C CA . SER A 1 267 ? -18.451 7.018 -14.447 1.00 36.09 267 SER A CA 1
ATOM 2034 C C . SER A 1 267 ? -18.380 5.688 -15.203 1.00 36.09 267 SER A C 1
ATOM 2036 O O . SER A 1 267 ? -18.372 5.651 -16.435 1.00 36.09 267 SER A O 1
ATOM 2038 N N . SER A 1 268 ? -18.393 4.609 -14.426 1.00 34.44 268 SER A N 1
ATOM 2039 C CA . SER A 1 268 ? -18.427 3.206 -14.829 1.00 34.44 268 SER A CA 1
ATOM 2040 C C . SER A 1 268 ? -19.237 2.909 -16.098 1.00 34.44 268 SER A C 1
ATOM 2042 O O . SER A 1 268 ? -20.468 2.920 -16.095 1.00 34.44 268 SER A O 1
ATOM 2044 N N . THR A 1 269 ? -18.550 2.502 -17.160 1.00 29.77 269 THR A N 1
ATOM 2045 C CA . THR A 1 269 ? -19.073 1.513 -18.107 1.00 29.77 269 THR A CA 1
ATOM 2046 C C . THR A 1 269 ? -17.891 0.688 -18.588 1.00 29.77 269 THR A C 1
ATOM 2048 O O . THR A 1 269 ? -16.950 1.222 -19.169 1.00 29.77 269 THR A O 1
ATOM 2051 N N . THR A 1 270 ? -17.906 -0.602 -18.275 1.00 31.39 270 THR A N 1
ATOM 2052 C CA . THR A 1 270 ? -16.907 -1.578 -18.713 1.00 31.39 270 THR A CA 1
ATOM 2053 C C . THR A 1 270 ? -17.265 -2.038 -20.127 1.00 31.39 270 THR A C 1
ATOM 2055 O O . THR A 1 270 ? -18.300 -2.686 -20.271 1.00 31.39 270 THR A O 1
ATOM 2058 N N . PRO A 1 271 ? -16.455 -1.797 -21.173 1.00 34.47 271 PRO A N 1
ATOM 2059 C CA . PRO A 1 271 ? -16.454 -2.677 -22.327 1.00 34.47 271 PRO A CA 1
ATOM 2060 C C . PRO A 1 271 ? -15.486 -3.834 -22.049 1.00 34.47 271 PRO A C 1
ATOM 2062 O O . PRO A 1 271 ? -14.381 -3.633 -21.542 1.00 34.47 271 PRO A O 1
ATOM 2065 N N . ALA A 1 272 ? -15.904 -5.057 -22.366 1.00 31.92 272 ALA A N 1
ATOM 2066 C CA . ALA A 1 272 ? -15.001 -6.198 -22.419 1.00 31.92 272 ALA A CA 1
ATOM 2067 C C . ALA A 1 272 ? -13.932 -5.941 -23.496 1.00 31.92 272 ALA A C 1
ATOM 2069 O O . ALA A 1 272 ? -14.272 -5.623 -24.635 1.00 31.92 272 ALA A O 1
ATOM 2070 N N . VAL A 1 273 ? -12.651 -6.058 -23.141 1.00 41.88 273 VAL A N 1
ATOM 2071 C CA . VAL A 1 273 ? -11.542 -5.950 -24.100 1.00 41.88 273 VAL A CA 1
ATOM 2072 C C . VAL A 1 273 ? -11.290 -7.335 -24.707 1.00 41.88 273 VAL A C 1
ATOM 2074 O O . VAL A 1 273 ? -11.047 -8.276 -23.946 1.00 41.88 273 VAL A O 1
ATOM 2077 N N . PRO A 1 274 ? -11.336 -7.502 -26.042 1.00 34.59 274 PRO A N 1
ATOM 2078 C CA . PRO A 1 274 ? -10.912 -8.737 -26.682 1.00 34.59 274 PRO A CA 1
ATOM 2079 C C . PRO A 1 274 ? -9.379 -8.816 -26.702 1.00 34.59 274 PRO A C 1
ATOM 2081 O O . PRO A 1 274 ? -8.690 -7.848 -27.021 1.00 34.59 274 PRO A O 1
ATOM 2084 N N . VAL A 1 275 ? -8.849 -9.988 -26.358 1.00 43.44 275 VAL A N 1
ATOM 2085 C CA . VAL A 1 275 ? -7.420 -10.312 -26.467 1.00 43.44 275 VAL A CA 1
ATOM 2086 C C . VAL A 1 275 ? -7.024 -10.289 -27.953 1.00 43.44 275 VAL A C 1
ATOM 2088 O O . VAL A 1 275 ? -7.687 -10.965 -28.744 1.00 43.44 275 VAL A O 1
ATOM 2091 N N . PRO A 1 276 ? -5.984 -9.541 -28.371 1.00 47.81 276 PRO A N 1
ATOM 2092 C CA . PRO A 1 276 ? -5.522 -9.581 -29.755 1.00 47.81 276 PRO A CA 1
ATOM 2093 C C . PRO A 1 276 ? -4.900 -10.952 -30.080 1.00 47.81 276 PRO A C 1
ATOM 2095 O O . PRO A 1 276 ? -4.250 -11.549 -29.216 1.00 47.81 276 PRO A O 1
ATOM 2098 N N . PRO A 1 277 ? -5.084 -11.474 -31.308 1.00 39.38 277 PRO A N 1
ATOM 2099 C CA . PRO A 1 277 ? -4.509 -12.754 -31.703 1.00 39.38 277 PRO A CA 1
ATOM 2100 C C . PRO A 1 277 ? -2.970 -12.688 -31.766 1.00 39.38 277 PRO A C 1
ATOM 2102 O O . PRO A 1 277 ? -2.404 -11.613 -31.981 1.00 39.38 277 PRO A O 1
ATOM 2105 N N . PRO A 1 278 ? -2.280 -13.830 -31.584 1.00 37.97 278 PRO A N 1
ATOM 2106 C CA . PRO A 1 278 ? -0.823 -13.893 -31.599 1.00 37.97 278 PRO A CA 1
ATOM 2107 C C . PRO A 1 278 ? -0.234 -13.490 -32.965 1.00 37.97 278 PRO A C 1
ATOM 2109 O O . PRO A 1 278 ? -0.893 -13.639 -34.001 1.00 37.97 278 PRO A O 1
ATOM 2112 N N . PRO A 1 279 ? 1.015 -12.990 -32.987 1.00 35.06 279 PRO A N 1
ATOM 2113 C CA . PRO A 1 279 ? 1.651 -12.479 -34.197 1.00 35.06 279 PRO A CA 1
ATOM 2114 C C . PRO A 1 279 ? 1.804 -13.586 -35.251 1.00 35.06 279 PRO A C 1
ATOM 2116 O O . PRO A 1 279 ? 2.468 -14.591 -35.011 1.00 35.06 279 PRO A O 1
ATOM 2119 N N . GLY A 1 280 ? 1.174 -13.393 -36.417 1.00 44.78 280 GLY A N 1
ATOM 2120 C CA . GLY A 1 280 ? 1.241 -14.312 -37.565 1.00 44.78 280 GLY A CA 1
ATOM 2121 C C . GLY A 1 280 ? -0.095 -14.602 -38.262 1.00 44.78 280 GLY A C 1
ATOM 2122 O O . GLY A 1 280 ? -0.091 -15.144 -39.363 1.00 44.78 280 GLY A O 1
ATOM 2123 N N . ALA A 1 281 ? -1.235 -14.224 -37.678 1.00 42.34 281 ALA A N 1
ATOM 2124 C CA . ALA A 1 281 ? -2.530 -14.339 -38.349 1.00 42.34 281 ALA A CA 1
ATOM 2125 C C . ALA A 1 281 ? -2.815 -13.098 -39.218 1.00 42.34 281 ALA A C 1
ATOM 2127 O O . ALA A 1 281 ? -2.842 -11.977 -38.708 1.00 42.34 281 ALA A O 1
ATOM 2128 N N . MET A 1 282 ? -3.043 -13.289 -40.524 1.00 36.31 282 MET A N 1
ATOM 2129 C CA . MET A 1 282 ? -3.558 -12.231 -41.404 1.00 36.31 282 MET A CA 1
ATOM 2130 C C . MET A 1 282 ? -4.926 -11.765 -40.896 1.00 36.31 282 MET A C 1
ATOM 2132 O O . MET A 1 282 ? -5.889 -12.530 -40.880 1.00 36.31 282 MET A O 1
ATOM 2136 N N . VAL A 1 283 ? -5.007 -10.496 -40.503 1.00 45.59 283 VAL A N 1
ATOM 2137 C CA . VAL A 1 283 ? -6.271 -9.810 -40.221 1.00 45.59 283 VAL A CA 1
ATOM 2138 C C . VAL A 1 283 ? -6.915 -9.465 -41.571 1.00 45.59 283 VAL A C 1
ATOM 2140 O O . VAL A 1 283 ? -6.255 -8.813 -42.384 1.00 45.59 283 VAL A O 1
ATOM 2143 N N . PRO A 1 284 ? -8.157 -9.891 -41.865 1.00 46.16 284 PRO A N 1
ATOM 2144 C CA . PRO A 1 284 ? -8.822 -9.479 -43.096 1.00 46.16 284 PRO A CA 1
ATOM 2145 C C . PRO A 1 284 ? -9.058 -7.962 -43.075 1.00 46.16 284 PRO A C 1
ATOM 2147 O O . PRO A 1 284 ? -9.387 -7.394 -42.032 1.00 46.16 284 PRO A O 1
ATOM 2150 N N . LEU A 1 285 ? -8.865 -7.305 -44.226 1.00 43.59 285 LEU A N 1
ATOM 2151 C CA . LEU A 1 285 ? -9.051 -5.857 -44.355 1.00 43.59 285 LEU A CA 1
ATOM 2152 C C . LEU A 1 285 ? -10.460 -5.444 -43.884 1.00 43.59 285 LEU A C 1
ATOM 2154 O O . LEU A 1 285 ? -11.420 -6.151 -44.203 1.00 43.59 285 LEU A O 1
ATOM 2158 N N . PRO A 1 286 ? -10.610 -4.294 -43.198 1.00 53.94 286 PRO A N 1
ATOM 2159 C CA . PRO A 1 286 ? -11.914 -3.763 -42.806 1.00 53.94 286 PRO A CA 1
ATOM 2160 C C . PRO A 1 286 ? -12.863 -3.626 -44.008 1.00 53.94 286 PRO A C 1
ATOM 2162 O O . PRO A 1 286 ? -12.432 -3.213 -45.086 1.00 53.94 286 PRO A O 1
ATOM 2165 N N . GLU A 1 287 ? -14.158 -3.906 -43.822 1.00 48.09 287 GLU A N 1
ATOM 2166 C CA . GLU A 1 287 ? -15.190 -3.877 -44.882 1.00 48.09 287 GLU A CA 1
ATOM 2167 C C . GLU A 1 287 ? -15.203 -2.571 -45.696 1.00 48.09 287 GLU A C 1
ATOM 2169 O O . GLU A 1 287 ? -15.430 -2.590 -46.905 1.00 48.09 287 GLU A O 1
ATOM 2174 N N . ALA A 1 288 ? -14.863 -1.443 -45.063 1.00 47.56 288 ALA A N 1
ATOM 2175 C CA . ALA A 1 288 ? -14.753 -0.143 -45.723 1.00 47.56 288 ALA A CA 1
ATOM 2176 C C . ALA A 1 288 ? -13.691 -0.113 -46.841 1.00 47.56 288 ALA A C 1
ATOM 2178 O O . ALA A 1 288 ? -13.868 0.578 -47.840 1.00 47.56 288 ALA A O 1
ATOM 2179 N N . GLN A 1 289 ? -12.605 -0.881 -46.707 1.00 44.62 289 GLN A N 1
ATOM 2180 C CA . GLN A 1 289 ? -11.565 -0.987 -47.734 1.00 44.62 289 GLN A CA 1
ATOM 2181 C C . GLN A 1 289 ? -11.888 -2.061 -48.784 1.00 44.62 289 GLN A C 1
ATOM 2183 O O . GLN A 1 289 ? -11.479 -1.926 -49.937 1.00 44.62 289 GLN A O 1
ATOM 2188 N N . GLN A 1 290 ? -12.674 -3.083 -48.428 1.00 55.22 290 GLN A N 1
ATOM 2189 C CA . GLN A 1 290 ? -13.152 -4.092 -49.383 1.00 55.22 290 GLN A CA 1
ATOM 2190 C C . GLN A 1 290 ? -14.166 -3.496 -50.373 1.00 55.22 290 GLN A C 1
ATOM 2192 O O . GLN A 1 290 ? -14.098 -3.763 -51.572 1.00 55.22 290 GLN A O 1
ATOM 2197 N N . GLN A 1 291 ? -15.052 -2.615 -49.898 1.00 55.31 291 GLN A N 1
ATOM 2198 C CA . GLN A 1 291 ? -16.008 -1.901 -50.753 1.00 55.31 291 GLN A CA 1
ATOM 2199 C C . GLN A 1 291 ? -15.321 -0.904 -51.697 1.00 55.31 291 GLN A C 1
ATOM 2201 O O . GLN A 1 291 ? -15.759 -0.718 -52.831 1.00 55.31 291 GLN A O 1
ATOM 2206 N N . GLN A 1 292 ? -14.210 -0.302 -51.267 1.00 50.66 292 GLN A N 1
ATOM 2207 C CA . GLN A 1 292 ? -13.449 0.643 -52.084 1.00 50.66 292 GLN A CA 1
ATOM 2208 C C . GLN A 1 292 ? -12.640 -0.052 -53.195 1.00 50.66 292 GLN A C 1
ATOM 2210 O O . GLN A 1 292 ? -12.465 0.521 -54.268 1.00 50.66 292 GLN A O 1
ATOM 2215 N N . GLN A 1 293 ? -12.208 -1.302 -52.981 1.00 55.03 293 GLN A N 1
ATOM 2216 C CA . GLN A 1 293 ? -11.588 -2.129 -54.024 1.00 55.03 293 GLN A CA 1
ATOM 2217 C C . GLN A 1 293 ? -12.596 -2.666 -55.048 1.00 55.03 293 GLN A C 1
ATOM 2219 O O . GLN A 1 293 ? -12.258 -2.749 -56.224 1.00 55.03 293 GLN A O 1
ATOM 2224 N N . GLN A 1 294 ? -13.834 -2.966 -54.642 1.00 56.75 294 GLN A N 1
ATOM 2225 C CA . GLN A 1 294 ? -14.893 -3.378 -55.578 1.00 56.7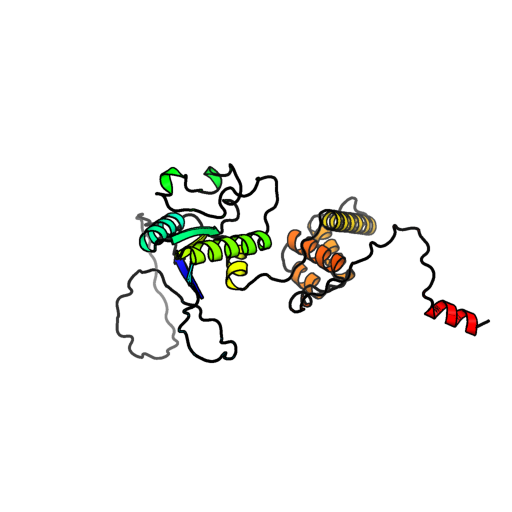5 294 GLN A CA 1
ATOM 2226 C C . GLN A 1 294 ? -15.405 -2.243 -56.474 1.00 56.75 294 GLN A C 1
ATOM 2228 O O . GLN A 1 294 ? -15.989 -2.521 -57.512 1.00 56.75 294 GLN A O 1
ATOM 2233 N N . GLN A 1 295 ? -15.190 -0.977 -56.105 1.00 57.34 295 GLN A N 1
ATOM 2234 C CA . GLN A 1 295 ? -15.547 0.174 -56.947 1.00 57.34 295 GLN A CA 1
ATOM 2235 C C . GLN A 1 295 ? -14.438 0.592 -57.929 1.00 57.34 295 GLN A C 1
ATOM 2237 O O . GLN A 1 295 ? -14.666 1.477 -58.750 1.00 57.34 295 GLN A O 1
ATOM 2242 N N . GLN A 1 296 ? -13.242 -0.003 -57.840 1.00 51.31 296 GLN A N 1
ATOM 2243 C CA . GLN A 1 296 ? -12.103 0.294 -58.723 1.00 51.31 296 GLN A CA 1
ATOM 2244 C C . GLN A 1 296 ? -11.766 -0.843 -59.708 1.00 51.31 296 GLN A C 1
ATOM 2246 O O . GLN A 1 296 ? -10.773 -0.736 -60.428 1.00 51.31 296 GLN A O 1
ATOM 2251 N N . GLN A 1 297 ? -12.579 -1.903 -59.760 1.00 49.56 297 GLN A N 1
ATOM 2252 C CA . GLN A 1 297 ? -12.555 -2.949 -60.794 1.00 49.56 297 GLN A CA 1
ATOM 2253 C C . GLN A 1 297 ? -13.806 -2.849 -61.663 1.00 49.56 297 GLN A C 1
ATOM 2255 O O . GLN A 1 297 ? -13.683 -3.129 -62.875 1.00 49.56 297 GLN A O 1
#

Organism: NCBI:txid225041

Foldseek 3Di:
DEKEWEQDADDDDDDDDDDDDDDDDDDDDDDDDDDDDDDDDDDPDIDIDDDDDDDDDDDDDDDPPPDAYAYEYEYDPPRCLVVVLLVVCVVQVAAEEEPELQQLEAPSPPVRVHQDPVRSVPHHYHSGNNDHPVDDDDLVNLQVRLVVVQVVCVVVVGYYYYTYYNPSNVCCNVVNDQQADDQDPVLLVVLVVVLVVQQCVVCVVVVHRGDDLLSSLLSLLVVLVVLPAVVQSVVVNVVPSPVVSSSSQSSRCVVPVDYPVVSGDDDDDDDDDDDDDDPDDDDPDPPVVVVVVVVVD

Radius of gyration: 28.14 Å; chains: 1; bounding box: 70×62×88 Å

pLDDT: mean 74.01, std 26.61, range [23.08, 98.19]